Protein AF-A0A849EEA0-F1 (afdb_monomer_lite)

Secondary structure (DSSP, 8-state):
---------------HHHHHHTSHHHHHHHHHHHHHHHHHHHHHHHHGGGT-HHHHHHHHHHHHHHHTSHHHHHHHHHHHHHHHHHHHHHHHHS-GGG--HHHHHHHHHHHHHHHHHHHHHIIIIIHHHHH----SHHHHHHHHTTTTHHHHHHHHHHHHHHHHHHHHHHHTTSTTHHHHHHHHHHHHHHHHHHHHHHHHHHHHHHHHH-----SS-HHHHHHHHHHHHHHHHHHHHHHHHHHHHHHHHHHHHHTS------------

Structure (mmCIF, N/CA/C/O backbone):
data_AF-A0A849EEA0-F1
#
_entry.id   AF-A0A849EEA0-F1
#
loop_
_atom_site.group_PDB
_atom_site.id
_atom_site.type_symbol
_atom_site.label_atom_id
_atom_site.label_alt_id
_atom_site.label_comp_id
_atom_site.label_asym_id
_atom_site.label_entity_id
_atom_site.label_seq_id
_atom_site.pdbx_PDB_ins_code
_atom_site.Cartn_x
_atom_site.Cartn_y
_atom_site.Cartn_z
_atom_site.occupancy
_atom_site.B_iso_or_equiv
_atom_site.auth_seq_id
_atom_site.auth_comp_id
_atom_site.auth_asym_id
_atom_site.auth_atom_id
_atom_site.pdbx_PDB_model_num
ATOM 1 N N . MET A 1 1 ? -62.195 38.815 4.388 1.00 42.78 1 MET A N 1
ATOM 2 C CA . MET A 1 1 ? -61.823 37.402 4.610 1.00 42.78 1 MET A CA 1
ATOM 3 C C . MET A 1 1 ? -60.632 37.126 3.712 1.00 42.78 1 MET A C 1
ATOM 5 O O . MET A 1 1 ? -60.742 37.358 2.520 1.00 42.78 1 MET A O 1
ATOM 9 N N . SER A 1 2 ? -59.476 36.845 4.310 1.00 44.16 2 SER A N 1
ATOM 10 C CA . SER A 1 2 ? -58.181 36.694 3.636 1.00 44.16 2 SER A CA 1
ATOM 11 C C . SER A 1 2 ? -57.867 35.203 3.550 1.00 44.16 2 SER A C 1
ATOM 13 O O . SER A 1 2 ? -57.750 34.562 4.593 1.00 44.16 2 SER A O 1
ATOM 15 N N . ASP A 1 3 ? -57.774 34.669 2.333 1.00 46.78 3 ASP A N 1
ATOM 16 C CA . ASP A 1 3 ? -57.400 33.280 2.070 1.00 46.78 3 ASP A CA 1
ATOM 17 C C . ASP A 1 3 ? -55.874 33.135 2.092 1.00 46.78 3 ASP A C 1
ATOM 19 O O . ASP A 1 3 ? -55.175 33.460 1.132 1.00 46.78 3 ASP A O 1
ATOM 23 N N . THR A 1 4 ? -55.337 32.619 3.196 1.00 48.47 4 THR A N 1
ATOM 24 C CA . THR A 1 4 ? -53.956 32.137 3.265 1.00 48.47 4 THR A CA 1
ATOM 25 C C . THR A 1 4 ? -53.914 30.657 2.896 1.00 48.47 4 THR A C 1
ATOM 27 O O . THR A 1 4 ? -54.131 29.769 3.719 1.00 48.47 4 THR A O 1
ATOM 30 N N . VAL A 1 5 ? -53.602 30.382 1.628 1.00 53.38 5 VAL A N 1
ATOM 31 C CA . VAL A 1 5 ? -53.255 29.039 1.147 1.00 53.38 5 VAL A CA 1
ATOM 32 C C . VAL A 1 5 ? -51.956 28.601 1.829 1.00 53.38 5 VAL A C 1
ATOM 34 O O . VAL A 1 5 ? -50.871 29.100 1.530 1.00 53.38 5 VAL A O 1
ATOM 37 N N . GLY A 1 6 ? -52.072 27.677 2.782 1.00 43.47 6 GLY A N 1
ATOM 38 C CA . GLY A 1 6 ? -50.935 27.058 3.452 1.00 43.47 6 GLY A CA 1
ATOM 39 C C . GLY A 1 6 ? -50.128 26.199 2.480 1.00 43.47 6 GLY A C 1
ATOM 40 O O . GLY A 1 6 ? -50.587 25.151 2.029 1.00 43.47 6 GLY A O 1
ATOM 41 N N . VAL A 1 7 ? -48.905 26.628 2.176 1.00 52.72 7 VAL A N 1
ATOM 42 C CA . VAL A 1 7 ? -47.920 25.823 1.447 1.00 52.72 7 VAL A CA 1
ATOM 43 C C . VAL A 1 7 ? -47.450 24.692 2.365 1.00 52.72 7 VAL A C 1
ATOM 45 O O . VAL A 1 7 ? -46.781 24.931 3.369 1.00 52.72 7 VAL A O 1
ATOM 48 N N . ILE A 1 8 ? -47.796 23.448 2.028 1.00 54.09 8 ILE A N 1
ATOM 49 C CA . ILE A 1 8 ? -47.281 22.258 2.714 1.00 54.09 8 ILE A CA 1
ATOM 50 C C . ILE A 1 8 ? -45.824 22.050 2.268 1.00 54.09 8 ILE A C 1
ATOM 52 O O . ILE A 1 8 ? -45.579 21.870 1.073 1.00 54.09 8 ILE A O 1
ATOM 56 N N . PRO A 1 9 ? -44.832 22.032 3.176 1.00 51.06 9 PRO A N 1
ATOM 57 C CA . PRO A 1 9 ? -43.459 21.750 2.788 1.00 51.06 9 PRO A CA 1
ATOM 58 C C . PRO A 1 9 ? -43.324 20.270 2.407 1.00 51.06 9 PRO A C 1
ATOM 60 O O . PRO A 1 9 ? -43.492 19.372 3.236 1.00 51.06 9 PRO A O 1
ATOM 63 N N . HIS A 1 10 ? -42.979 19.999 1.147 1.00 48.31 10 HIS A N 1
ATOM 64 C CA . HIS A 1 10 ? -42.565 18.668 0.714 1.00 48.31 10 HIS A CA 1
ATOM 65 C C . HIS A 1 10 ? -41.242 18.289 1.395 1.00 48.31 10 HIS A C 1
ATOM 67 O O . HIS A 1 10 ? -40.153 18.669 0.972 1.00 48.31 10 HIS A O 1
ATOM 73 N N . SER A 1 11 ? -41.337 17.504 2.469 1.00 53.81 11 SER A N 1
ATOM 74 C CA . SER A 1 11 ? -40.203 16.802 3.067 1.00 53.81 11 SER A CA 1
ATOM 75 C C . SER A 1 11 ? -39.641 15.804 2.049 1.00 53.81 11 SER A C 1
ATOM 77 O O . SER A 1 11 ? -40.198 14.721 1.854 1.00 53.81 11 SER A O 1
ATOM 79 N N . SER A 1 12 ? -38.527 16.148 1.399 1.00 52.66 12 SER A N 1
ATOM 80 C CA . SER A 1 12 ? -37.755 15.210 0.582 1.00 52.66 12 SER A CA 1
ATOM 81 C C . SER A 1 12 ? -37.133 14.147 1.496 1.00 52.66 12 SER A C 1
ATOM 83 O O . SER A 1 12 ? -36.002 14.276 1.979 1.00 52.66 12 SER A O 1
ATOM 85 N N . LYS A 1 13 ? -37.892 13.090 1.797 1.00 54.88 13 LYS A N 1
ATOM 86 C CA . LYS A 1 13 ? -37.405 11.939 2.559 1.00 54.88 13 LYS A CA 1
ATOM 87 C C . LYS A 1 13 ? -36.412 11.173 1.690 1.00 54.88 13 LYS A C 1
ATOM 89 O O . LYS A 1 13 ? -36.794 10.294 0.926 1.00 54.88 13 LYS A O 1
ATOM 94 N N . THR A 1 14 ? -35.124 11.485 1.815 1.00 58.19 14 THR A N 1
ATOM 95 C CA . THR A 1 14 ? -34.072 10.613 1.279 1.00 58.19 14 THR A CA 1
ATOM 96 C C . THR A 1 14 ? -34.297 9.207 1.855 1.00 58.19 14 THR A C 1
ATOM 98 O O . THR A 1 14 ? -34.379 9.094 3.086 1.00 58.19 14 THR A O 1
ATOM 101 N N . PRO A 1 15 ? -34.415 8.147 1.032 1.00 60.28 15 PRO A N 1
ATOM 102 C CA . PRO A 1 15 ? -34.756 6.814 1.518 1.00 60.28 15 PRO A CA 1
ATOM 103 C C . PRO A 1 15 ? -33.783 6.372 2.614 1.00 60.28 15 PRO A C 1
ATOM 105 O O . PRO A 1 15 ? -32.568 6.524 2.470 1.00 60.28 15 PRO A O 1
ATOM 108 N N . ALA A 1 16 ? -34.292 5.813 3.715 1.00 63.50 16 ALA A N 1
ATOM 109 C CA . ALA A 1 16 ? -33.481 5.418 4.874 1.00 63.50 16 ALA A CA 1
ATOM 110 C C . ALA A 1 16 ? -32.309 4.478 4.506 1.00 63.50 16 ALA A C 1
ATOM 112 O O . ALA A 1 16 ? -31.252 4.515 5.140 1.00 63.50 16 ALA A O 1
ATOM 113 N N . GLY A 1 17 ? -32.465 3.686 3.436 1.00 61.16 17 GLY A N 1
ATOM 114 C CA . GLY A 1 17 ? -31.407 2.848 2.865 1.00 61.16 17 GLY A CA 1
ATOM 115 C C . GLY A 1 17 ? -30.225 3.643 2.301 1.00 61.16 17 GLY A C 1
ATOM 116 O O . GLY A 1 17 ? -29.076 3.270 2.540 1.00 61.16 17 GLY A O 1
ATOM 117 N N . LEU A 1 18 ? -30.485 4.781 1.649 1.00 62.97 18 LEU A N 1
ATOM 118 C CA . LEU A 1 18 ? -29.449 5.644 1.078 1.00 62.97 18 LEU A CA 1
ATOM 119 C C . LEU A 1 18 ? -28.634 6.318 2.191 1.00 62.97 18 LEU A C 1
ATOM 121 O O . LEU A 1 18 ? -27.408 6.243 2.198 1.00 62.97 18 LEU A O 1
ATOM 125 N N . LYS A 1 19 ? -29.301 6.861 3.219 1.00 67.00 19 LYS A N 1
ATOM 126 C CA . LYS A 1 19 ? -28.622 7.452 4.392 1.00 67.00 19 LYS A CA 1
ATOM 127 C C . LYS A 1 19 ? -27.725 6.446 5.120 1.00 67.00 19 LYS A C 1
ATOM 129 O O . LYS A 1 19 ? -26.637 6.790 5.575 1.00 67.00 19 LYS A O 1
ATOM 134 N N . ARG A 1 20 ? -28.154 5.183 5.208 1.00 67.25 20 ARG A N 1
ATOM 135 C CA . ARG A 1 20 ? -27.354 4.109 5.807 1.00 67.25 20 ARG A CA 1
ATOM 136 C C . ARG A 1 20 ? -26.152 3.745 4.929 1.00 67.25 20 ARG A C 1
ATOM 138 O O . ARG A 1 20 ? -25.061 3.564 5.475 1.00 67.25 20 ARG A O 1
ATOM 145 N N . ALA A 1 21 ? -26.313 3.674 3.606 1.00 63.22 21 ALA A N 1
ATOM 146 C CA . ALA A 1 21 ? -25.220 3.423 2.659 1.00 63.22 21 ALA A CA 1
ATOM 147 C C . ALA A 1 21 ? -24.118 4.499 2.737 1.00 63.22 21 ALA A C 1
ATOM 149 O O . ALA A 1 21 ? -22.942 4.150 2.799 1.00 63.22 21 ALA A O 1
ATOM 150 N N . PHE A 1 22 ? -24.498 5.772 2.874 1.00 79.38 22 PHE A N 1
ATOM 151 C CA . PHE A 1 22 ? -23.575 6.911 2.995 1.00 79.38 22 PHE A CA 1
ATOM 152 C C . PHE A 1 22 ? -23.097 7.213 4.426 1.00 79.38 22 PHE A C 1
ATOM 154 O O . PHE A 1 22 ? -22.505 8.259 4.678 1.00 79.38 22 PHE A O 1
ATOM 161 N N . SER A 1 23 ? -23.301 6.308 5.388 1.00 90.06 23 SER A N 1
ATOM 162 C CA . SER A 1 23 ? -22.703 6.484 6.718 1.00 90.06 23 SER A CA 1
ATOM 163 C C . SER A 1 23 ? -21.173 6.384 6.650 1.00 90.06 23 SER A C 1
ATOM 165 O O . SER A 1 23 ? -20.635 5.517 5.958 1.00 90.06 23 SER A O 1
ATOM 167 N N . GLY A 1 24 ? -20.451 7.192 7.437 1.00 89.81 24 GLY A N 1
ATOM 168 C CA . GLY A 1 24 ? -18.978 7.169 7.462 1.00 89.81 24 GLY A CA 1
ATOM 169 C C . G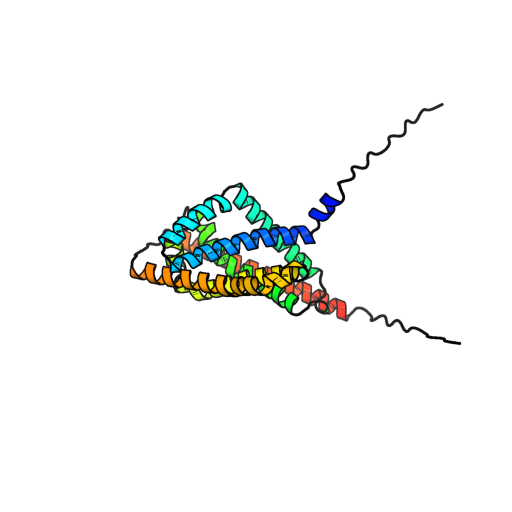LY A 1 24 ? -18.390 5.783 7.770 1.00 89.81 24 GLY A C 1
ATOM 170 O O . GLY A 1 24 ? -17.349 5.392 7.243 1.00 89.81 24 GLY A O 1
ATOM 171 N N . ARG A 1 25 ? -19.099 4.954 8.550 1.00 89.50 25 ARG A N 1
ATOM 172 C CA . ARG A 1 25 ? -18.707 3.553 8.768 1.00 89.50 25 ARG A CA 1
ATOM 173 C C . ARG A 1 25 ? -18.737 2.731 7.476 1.00 89.50 25 ARG A C 1
ATOM 175 O O . ARG A 1 25 ? -17.810 1.949 7.264 1.00 89.50 25 ARG A O 1
ATOM 182 N N . ASN A 1 26 ? -19.790 2.867 6.673 1.00 92.19 26 ASN A N 1
ATOM 183 C CA . ASN A 1 26 ? -19.959 2.109 5.436 1.00 92.19 26 ASN A CA 1
ATOM 184 C C . ASN A 1 26 ? -19.049 2.636 4.331 1.00 92.19 26 ASN A C 1
ATOM 186 O O . ASN A 1 26 ? -18.405 1.828 3.671 1.00 92.19 26 ASN A O 1
ATOM 190 N N . LEU A 1 27 ? -18.904 3.956 4.201 1.00 95.94 27 LEU A N 1
ATOM 191 C CA . LEU A 1 27 ? -17.967 4.559 3.252 1.00 95.94 27 LEU A CA 1
ATOM 192 C C . LEU A 1 27 ? -16.532 4.089 3.502 1.00 95.94 27 LEU A C 1
ATOM 194 O O . LEU A 1 27 ? -15.882 3.617 2.577 1.00 95.94 27 LEU A O 1
ATOM 198 N N . ARG A 1 28 ? -16.074 4.101 4.763 1.00 95.38 28 ARG A N 1
ATOM 199 C CA . ARG A 1 28 ? -14.737 3.603 5.132 1.00 95.38 28 ARG A CA 1
ATOM 200 C C . ARG A 1 28 ? -14.553 2.108 4.855 1.00 95.38 28 ARG A C 1
ATOM 202 O O . ARG A 1 28 ? -13.438 1.671 4.575 1.00 95.38 28 ARG A O 1
ATOM 209 N N . LEU A 1 29 ? -15.620 1.317 4.989 1.00 95.69 29 LEU A N 1
ATOM 210 C CA . LEU A 1 29 ? -15.595 -0.109 4.664 1.00 95.69 29 LEU A CA 1
ATOM 211 C C . LEU A 1 29 ? -15.497 -0.317 3.151 1.00 95.69 29 LEU A C 1
ATOM 213 O O . LEU A 1 29 ? -14.600 -1.023 2.712 1.00 95.69 29 LEU A O 1
ATOM 217 N N . LEU A 1 30 ? -16.386 0.301 2.371 1.00 97.19 30 LEU A N 1
ATOM 218 C CA . LEU A 1 30 ? -16.416 0.164 0.914 1.00 97.19 30 LEU A CA 1
ATOM 219 C C . LEU A 1 30 ? -15.110 0.645 0.284 1.00 97.19 30 LEU A C 1
ATOM 221 O O . LEU A 1 30 ? -14.526 -0.078 -0.518 1.00 97.19 30 LEU A O 1
ATOM 225 N N . SER A 1 31 ? -14.601 1.803 0.707 1.00 98.44 31 SER A N 1
ATOM 226 C CA . SER A 1 31 ? -13.307 2.294 0.238 1.00 98.44 31 SER A CA 1
ATOM 227 C C . SER A 1 31 ? -12.164 1.345 0.609 1.00 98.44 31 SER A C 1
ATOM 229 O O . SER A 1 31 ? -11.319 1.044 -0.226 1.00 98.44 31 SER A O 1
ATOM 231 N N . GLY A 1 32 ? -12.182 0.784 1.823 1.00 98.19 32 GLY A N 1
ATOM 232 C CA . GLY A 1 32 ? -11.215 -0.231 2.242 1.00 98.19 32 GLY A CA 1
ATOM 233 C C . GLY A 1 32 ? -11.283 -1.516 1.411 1.00 98.19 32 GLY A C 1
ATOM 234 O O . GLY A 1 32 ? -10.243 -2.092 1.115 1.00 98.19 32 GLY A O 1
ATOM 235 N N . LEU A 1 33 ? -12.477 -1.951 0.999 1.00 98.44 33 LEU A N 1
ATOM 236 C CA . LEU A 1 33 ? -12.655 -3.127 0.140 1.00 98.44 33 LEU A CA 1
ATOM 237 C C . LEU A 1 33 ? -12.139 -2.887 -1.281 1.00 98.44 33 LEU A C 1
ATOM 239 O O . LEU A 1 33 ? -11.484 -3.764 -1.836 1.00 98.44 33 LEU A O 1
ATOM 243 N N . VAL A 1 34 ? -12.379 -1.698 -1.840 1.00 98.62 34 VAL A N 1
ATOM 244 C CA . VAL A 1 34 ? -11.828 -1.293 -3.143 1.00 98.62 34 VAL A CA 1
ATOM 245 C C . VAL A 1 34 ? -10.298 -1.326 -3.109 1.00 98.62 34 VAL A C 1
ATOM 247 O O . VAL A 1 34 ? -9.672 -1.953 -3.963 1.00 98.62 34 VAL A O 1
ATOM 250 N N . LEU A 1 35 ? -9.690 -0.722 -2.084 1.00 98.69 35 LEU A N 1
ATOM 251 C CA . LEU A 1 35 ? -8.234 -0.732 -1.909 1.00 98.69 35 LEU A CA 1
ATOM 252 C C . LEU A 1 35 ? -7.696 -2.145 -1.658 1.00 98.69 35 LEU A C 1
ATOM 254 O O . LEU A 1 35 ? -6.654 -2.507 -2.197 1.00 98.69 35 LEU A O 1
ATOM 258 N N . PHE A 1 36 ? -8.407 -2.965 -0.882 1.00 98.69 36 PHE A N 1
ATOM 259 C CA . PHE A 1 36 ? -8.014 -4.351 -0.647 1.00 98.69 36 PHE A CA 1
ATOM 260 C C . PHE A 1 36 ? -8.017 -5.169 -1.943 1.00 98.69 36 PHE A C 1
ATOM 262 O O . PHE A 1 36 ? -7.072 -5.912 -2.185 1.00 98.69 36 PHE A O 1
ATOM 269 N N . ALA A 1 37 ? -9.032 -5.012 -2.797 1.00 98.56 37 ALA A N 1
ATOM 270 C CA . ALA A 1 37 ? -9.091 -5.683 -4.095 1.00 98.56 37 ALA A CA 1
ATOM 271 C C . ALA A 1 37 ? -7.940 -5.248 -5.019 1.00 98.56 37 ALA A C 1
ATOM 273 O O . ALA A 1 37 ? -7.313 -6.087 -5.672 1.00 98.56 37 ALA A O 1
ATOM 274 N N . PHE A 1 38 ? -7.610 -3.952 -5.022 1.00 98.56 38 PHE A N 1
ATOM 275 C CA . PHE A 1 38 ? -6.442 -3.431 -5.732 1.00 98.56 38 PHE A CA 1
ATOM 276 C C . PHE A 1 38 ? -5.142 -4.079 -5.237 1.00 98.56 38 PHE A C 1
ATOM 278 O O . PHE A 1 38 ? -4.384 -4.622 -6.035 1.00 98.56 38 PHE A O 1
ATOM 285 N N . VAL A 1 39 ? -4.908 -4.089 -3.922 1.00 98.56 39 VAL A N 1
ATOM 286 C CA . VAL A 1 39 ? -3.706 -4.696 -3.332 1.00 98.56 39 VAL A CA 1
ATOM 287 C C . VAL A 1 39 ? -3.652 -6.193 -3.619 1.00 98.56 39 VAL A C 1
ATOM 289 O O . VAL A 1 39 ? -2.613 -6.689 -4.035 1.00 98.56 39 VAL A O 1
ATOM 292 N N . PHE A 1 40 ? -4.757 -6.917 -3.434 1.00 98.69 40 PHE A N 1
ATOM 293 C CA . PHE A 1 40 ? -4.816 -8.357 -3.671 1.00 98.69 40 PHE A CA 1
ATOM 294 C C . PHE A 1 40 ? -4.423 -8.705 -5.108 1.00 98.69 40 PHE A C 1
ATOM 296 O O . PHE A 1 40 ? -3.517 -9.505 -5.319 1.00 98.69 40 PHE A O 1
ATOM 303 N N . THR A 1 41 ? -5.046 -8.057 -6.095 1.00 98.50 41 THR A N 1
ATOM 304 C CA . THR A 1 41 ? -4.719 -8.290 -7.511 1.00 98.50 41 THR A CA 1
ATOM 305 C C . THR A 1 41 ? -3.297 -7.847 -7.856 1.00 98.50 41 THR A C 1
ATOM 307 O O . THR A 1 41 ? -2.623 -8.508 -8.642 1.00 98.50 41 THR A O 1
ATOM 310 N N . HIS A 1 42 ? -2.788 -6.781 -7.234 1.00 98.44 42 HIS A N 1
ATOM 311 C CA . HIS A 1 42 ? -1.397 -6.361 -7.391 1.00 98.44 42 HIS A CA 1
ATOM 312 C C . HIS A 1 42 ? -0.400 -7.401 -6.849 1.00 98.44 42 HIS A C 1
ATOM 314 O O . HIS A 1 42 ? 0.569 -7.724 -7.532 1.00 98.44 42 HIS A O 1
ATOM 320 N N . LEU A 1 43 ? -0.655 -7.976 -5.670 1.00 98.75 43 LEU A N 1
ATOM 321 C CA . LEU A 1 43 ? 0.180 -9.034 -5.089 1.00 98.75 43 LEU A CA 1
ATOM 322 C C . LEU A 1 43 ? 0.098 -10.340 -5.887 1.00 98.75 43 LEU A C 1
ATOM 324 O O . LEU A 1 43 ? 1.124 -10.982 -6.105 1.00 98.75 43 LEU A O 1
ATOM 328 N N . VAL A 1 44 ? -1.089 -10.702 -6.386 1.00 98.56 44 VAL A N 1
ATOM 329 C CA . VAL A 1 44 ? -1.243 -11.829 -7.320 1.00 98.56 44 VAL A CA 1
ATOM 330 C C . VAL A 1 44 ? -0.374 -11.609 -8.557 1.00 98.56 44 VAL A C 1
ATOM 332 O O . VAL A 1 44 ? 0.357 -12.516 -8.938 1.00 98.56 44 VAL A O 1
ATOM 335 N N . ASN A 1 45 ? -0.353 -10.399 -9.124 1.00 98.69 45 ASN A N 1
ATOM 336 C CA . ASN A 1 45 ? 0.525 -10.091 -10.252 1.00 98.69 45 ASN A CA 1
ATOM 337 C C . ASN A 1 45 ? 2.006 -10.343 -9.935 1.00 98.69 45 ASN A C 1
ATOM 339 O O . ASN A 1 45 ? 2.720 -10.886 -10.771 1.00 98.69 45 ASN A O 1
ATOM 343 N N . HIS A 1 46 ? 2.471 -9.944 -8.749 1.00 98.44 46 HIS A N 1
ATOM 344 C CA . HIS A 1 46 ? 3.860 -10.172 -8.340 1.00 98.44 46 HIS A CA 1
ATOM 345 C C . HIS A 1 46 ? 4.172 -11.655 -8.154 1.00 98.44 46 HIS A C 1
ATOM 347 O O . HIS A 1 46 ? 5.255 -12.099 -8.518 1.00 98.44 46 HIS A O 1
ATOM 353 N N . SER A 1 47 ? 3.207 -12.445 -7.675 1.00 98.69 47 SER A N 1
ATOM 354 C CA . SER A 1 47 ? 3.387 -13.895 -7.535 1.00 98.69 47 SER A CA 1
ATOM 355 C C . SER A 1 47 ? 3.599 -14.612 -8.870 1.00 98.69 47 SER A C 1
ATOM 357 O O . SER A 1 47 ? 4.268 -15.641 -8.905 1.00 98.69 47 SER A O 1
ATOM 359 N N . LEU A 1 48 ? 3.116 -14.039 -9.980 1.00 98.69 48 LEU A N 1
ATOM 360 C CA . LEU A 1 48 ? 3.350 -14.579 -11.323 1.00 98.69 48 LEU A CA 1
ATOM 361 C C . LEU A 1 48 ? 4.822 -14.512 -11.746 1.00 98.69 48 LEU A C 1
ATOM 363 O O . LEU A 1 48 ? 5.200 -15.198 -12.691 1.00 98.69 48 LEU A O 1
ATOM 367 N N . GLY A 1 49 ? 5.670 -13.778 -11.017 1.00 98.44 49 GLY A N 1
ATOM 368 C CA . GLY A 1 49 ? 7.121 -13.825 -11.201 1.00 98.44 49 GLY A CA 1
ATOM 369 C C . GLY A 1 49 ? 7.733 -15.194 -10.894 1.00 98.44 49 GLY A C 1
ATOM 370 O O . GLY A 1 49 ? 8.811 -15.497 -11.390 1.00 98.44 49 GLY A O 1
ATOM 371 N N . LEU A 1 50 ? 7.022 -16.057 -10.154 1.00 98.50 50 LEU A N 1
ATOM 372 C CA . LEU A 1 50 ? 7.381 -17.472 -9.993 1.00 98.50 50 LEU A CA 1
ATOM 373 C C . LEU A 1 50 ? 7.166 -18.293 -11.274 1.00 98.50 50 LEU A C 1
ATOM 375 O O . LEU A 1 50 ? 7.727 -19.377 -11.400 1.00 98.50 50 LEU A O 1
ATOM 379 N N . VAL A 1 51 ? 6.325 -17.807 -12.192 1.00 98.31 51 VAL A N 1
ATOM 380 C CA . VAL A 1 51 ? 6.023 -18.464 -13.469 1.00 98.31 51 VAL A CA 1
ATOM 381 C C . VAL A 1 51 ? 6.937 -17.913 -14.556 1.00 98.31 51 VAL A C 1
ATOM 383 O O . VAL A 1 51 ? 7.716 -18.658 -15.143 1.00 98.31 51 VAL A O 1
ATOM 386 N N . SER A 1 52 ? 6.835 -16.613 -14.842 1.00 97.69 52 SER A N 1
ATOM 387 C CA . SER A 1 52 ? 7.704 -15.916 -15.789 1.00 97.69 52 SER A CA 1
ATOM 388 C C . SER A 1 52 ? 7.491 -14.405 -15.731 1.00 97.69 52 SER A C 1
ATOM 390 O O . SER A 1 52 ? 6.420 -13.920 -15.361 1.00 97.69 52 SER A O 1
ATOM 392 N N . LEU A 1 53 ? 8.485 -13.649 -16.199 1.00 96.94 53 LEU A N 1
ATOM 393 C CA . LEU A 1 53 ? 8.356 -12.205 -16.399 1.00 96.94 53 LEU A CA 1
ATOM 394 C C . LEU A 1 53 ? 7.220 -11.849 -17.378 1.00 96.94 53 LEU A C 1
ATOM 396 O O . LEU A 1 53 ? 6.505 -10.874 -17.164 1.00 96.94 53 LEU A O 1
ATOM 400 N N . GLN A 1 54 ? 7.000 -12.673 -18.410 1.00 97.44 54 GLN A N 1
ATOM 401 C CA . GLN A 1 54 ? 5.906 -12.470 -19.364 1.00 97.44 54 GLN A CA 1
ATOM 402 C C . GLN A 1 54 ? 4.534 -12.603 -18.691 1.00 97.44 54 GLN A C 1
ATOM 404 O O . GLN A 1 54 ? 3.675 -11.751 -18.888 1.00 97.44 54 GLN A O 1
ATOM 409 N N . ALA A 1 55 ? 4.343 -13.608 -17.828 1.00 98.44 55 ALA A N 1
ATOM 410 C CA . ALA A 1 55 ? 3.092 -13.776 -17.091 1.00 98.44 55 ALA A CA 1
ATOM 411 C C . ALA A 1 55 ? 2.793 -12.566 -16.188 1.00 98.44 55 ALA A C 1
ATOM 413 O O . ALA A 1 55 ? 1.635 -12.161 -16.043 1.00 98.44 55 ALA A O 1
ATOM 414 N N . MET A 1 56 ? 3.833 -11.958 -15.605 1.00 98.56 56 MET A N 1
ATOM 415 C CA . MET A 1 56 ? 3.684 -10.714 -14.853 1.00 98.56 56 MET A CA 1
ATOM 416 C C . MET A 1 56 ? 3.210 -9.562 -15.751 1.00 98.56 56 MET A C 1
ATOM 418 O O . MET A 1 56 ? 2.303 -8.827 -15.356 1.00 98.56 56 MET A O 1
ATOM 422 N N . GLU A 1 57 ? 3.785 -9.398 -16.944 1.00 98.12 57 GLU A N 1
ATOM 423 C CA . GLU A 1 57 ? 3.381 -8.348 -17.889 1.00 98.12 57 GLU A CA 1
ATOM 424 C C . GLU A 1 57 ? 1.966 -8.542 -18.433 1.00 98.12 57 GLU A C 1
ATOM 426 O O . GLU A 1 57 ? 1.176 -7.597 -18.428 1.00 98.12 57 GLU A O 1
ATOM 431 N N . ASP A 1 58 ? 1.607 -9.763 -18.823 1.00 98.31 58 ASP A N 1
ATOM 432 C CA . ASP A 1 58 ? 0.284 -10.069 -19.372 1.00 98.31 58 ASP A CA 1
ATOM 433 C C . ASP A 1 58 ? -0.814 -9.752 -18.349 1.00 98.31 58 ASP A C 1
ATOM 435 O O . ASP A 1 58 ? -1.805 -9.074 -18.646 1.00 98.31 58 ASP A O 1
ATOM 439 N N . PHE A 1 59 ? -0.614 -10.165 -17.093 1.00 98.38 59 PHE A N 1
ATOM 440 C CA . PHE A 1 59 ? -1.557 -9.841 -16.027 1.00 98.38 59 PHE A CA 1
ATOM 441 C C . PHE A 1 59 ? -1.521 -8.350 -15.655 1.00 98.38 59 PHE A C 1
ATOM 443 O O . PHE A 1 59 ? -2.568 -7.767 -15.340 1.00 98.38 59 PHE A O 1
ATOM 450 N N . ARG A 1 60 ? -0.353 -7.693 -15.748 1.00 98.00 60 ARG A N 1
ATOM 451 C CA . ARG A 1 60 ? -0.236 -6.238 -15.556 1.00 98.00 60 ARG A CA 1
ATOM 452 C C . ARG A 1 60 ? -1.070 -5.502 -16.586 1.00 98.00 60 ARG A C 1
ATOM 454 O O . ARG A 1 60 ? -1.787 -4.595 -16.171 1.00 98.00 60 ARG A O 1
ATOM 461 N N . ALA A 1 61 ? -1.029 -5.891 -17.859 1.00 97.75 61 ALA A N 1
ATOM 462 C CA . ALA A 1 61 ? -1.799 -5.264 -18.932 1.00 97.75 61 ALA A CA 1
ATOM 463 C C . ALA A 1 61 ? -3.305 -5.255 -18.614 1.00 97.75 61 ALA A C 1
ATOM 465 O O . ALA A 1 61 ? -3.943 -4.200 -18.644 1.00 97.75 61 ALA A O 1
ATOM 466 N N . VAL A 1 62 ? -3.853 -6.398 -18.184 1.00 97.62 62 VAL A N 1
ATOM 467 C CA . VAL A 1 62 ? -5.259 -6.506 -17.755 1.00 97.62 62 VAL A CA 1
ATOM 468 C C . VAL A 1 62 ? -5.534 -5.626 -16.532 1.00 97.62 62 VAL A C 1
ATOM 470 O O . VAL A 1 62 ? -6.504 -4.863 -16.499 1.00 97.62 62 VAL A O 1
ATOM 473 N N . ARG A 1 63 ? -4.661 -5.679 -15.519 1.00 97.38 63 ARG A N 1
ATOM 474 C CA . ARG A 1 63 ? -4.818 -4.895 -14.287 1.00 97.38 63 ARG A CA 1
ATOM 475 C C . ARG A 1 63 ? -4.797 -3.394 -14.567 1.00 97.38 63 ARG A C 1
ATOM 477 O O . ARG A 1 63 ? -5.602 -2.667 -13.983 1.00 97.38 63 ARG A O 1
ATOM 484 N N . ILE A 1 64 ? -3.883 -2.905 -15.406 1.00 96.19 64 ILE A N 1
ATOM 485 C CA . ILE A 1 64 ? -3.780 -1.475 -15.725 1.00 96.19 64 ILE A CA 1
ATOM 486 C C . ILE A 1 64 ? -4.893 -1.010 -16.661 1.00 96.19 64 ILE A C 1
ATOM 488 O O . ILE A 1 64 ? -5.358 0.110 -16.475 1.00 96.19 64 ILE A O 1
ATOM 492 N N . ALA A 1 65 ? -5.406 -1.855 -17.561 1.00 96.88 65 ALA A N 1
ATOM 493 C CA . ALA A 1 65 ? -6.586 -1.520 -18.361 1.00 96.88 65 ALA A CA 1
ATOM 494 C C . ALA A 1 65 ? -7.783 -1.138 -17.471 1.00 96.88 65 ALA A C 1
ATOM 496 O O . ALA A 1 65 ? -8.508 -0.190 -17.764 1.00 96.88 65 ALA A O 1
ATOM 497 N N . VAL A 1 66 ? -7.937 -1.810 -16.325 1.00 96.94 66 VAL A N 1
ATOM 498 C CA . VAL A 1 66 ? -8.951 -1.460 -15.320 1.00 96.94 66 VAL A CA 1
ATOM 499 C C . VAL A 1 66 ? -8.481 -0.301 -14.439 1.00 96.94 66 VAL A C 1
ATOM 501 O O . VAL A 1 66 ? -9.120 0.749 -14.396 1.00 96.94 66 VAL A O 1
ATOM 504 N N . THR A 1 67 ? -7.361 -0.465 -13.734 1.00 96.62 67 THR A N 1
ATOM 505 C CA . THR A 1 67 ? -6.930 0.444 -12.651 1.00 96.62 67 THR A CA 1
ATOM 506 C C . THR A 1 67 ? -6.370 1.781 -13.132 1.00 96.62 67 THR A C 1
ATOM 508 O O . THR A 1 67 ? -6.365 2.737 -12.360 1.00 96.62 67 THR A O 1
ATOM 511 N N . ARG A 1 68 ? -5.917 1.869 -14.387 1.00 94.62 68 ARG A N 1
ATOM 512 C CA . ARG A 1 68 ? -5.421 3.105 -15.014 1.00 94.62 68 ARG A CA 1
ATOM 513 C C . ARG A 1 68 ? -6.370 3.694 -16.045 1.00 94.62 68 ARG A C 1
ATOM 515 O O . ARG A 1 68 ? -6.062 4.741 -16.600 1.00 94.62 68 ARG A O 1
ATOM 522 N N . SER A 1 69 ? -7.541 3.094 -16.255 1.00 96.38 69 SER A N 1
ATOM 523 C CA . SER A 1 69 ? -8.632 3.808 -16.916 1.00 96.38 69 SER A CA 1
ATOM 524 C C . SER A 1 69 ? -8.988 5.073 -16.128 1.00 96.38 69 SER A C 1
ATOM 526 O O . SER A 1 69 ? -8.701 5.182 -14.928 1.00 96.38 69 SER A O 1
ATOM 528 N N . TRP A 1 70 ? -9.651 6.028 -16.779 1.00 96.00 70 TRP A N 1
ATOM 529 C CA . TRP A 1 70 ? -10.079 7.259 -16.115 1.00 96.00 70 TRP A CA 1
ATOM 530 C C . TRP A 1 70 ? -11.017 6.968 -14.931 1.00 96.00 70 TRP A C 1
ATOM 532 O O . TRP A 1 70 ? -10.810 7.470 -13.825 1.00 96.00 70 TRP A O 1
ATOM 542 N N . ALA A 1 71 ? -11.971 6.050 -15.128 1.00 97.38 71 ALA A N 1
ATOM 543 C CA . ALA A 1 71 ? -12.873 5.587 -14.078 1.00 97.38 71 ALA A CA 1
ATOM 544 C C . ALA A 1 71 ? -12.130 4.847 -12.954 1.00 97.38 71 ALA A C 1
ATOM 546 O O . ALA A 1 71 ? -12.337 5.147 -11.779 1.00 97.38 71 ALA A O 1
ATOM 547 N N . GLY A 1 72 ? -11.240 3.909 -13.293 1.00 97.62 72 GLY A N 1
ATOM 548 C CA . GLY A 1 72 ? -10.470 3.147 -12.308 1.00 97.62 72 GLY A CA 1
ATOM 549 C C . GLY A 1 72 ? -9.570 4.033 -11.451 1.00 97.62 72 GLY A C 1
ATOM 550 O O . GLY A 1 72 ? -9.581 3.912 -10.226 1.00 97.62 72 GLY A O 1
ATOM 551 N N . THR A 1 73 ? -8.866 4.979 -12.076 1.00 95.81 73 THR A N 1
ATOM 552 C CA . THR A 1 73 ? -8.024 5.959 -11.375 1.00 95.81 73 THR A CA 1
ATOM 553 C C . THR A 1 73 ? -8.866 6.816 -10.431 1.00 95.81 73 THR A C 1
ATOM 555 O O . THR A 1 73 ? -8.520 6.948 -9.256 1.00 95.81 73 THR A O 1
ATOM 558 N N . GLY A 1 74 ? -10.005 7.338 -10.903 1.00 98.00 74 GLY A N 1
ATOM 559 C CA . GLY A 1 74 ? -10.919 8.132 -10.079 1.00 98.00 74 GLY A CA 1
ATOM 560 C C . GLY A 1 74 ? -11.467 7.356 -8.877 1.00 98.00 74 GLY A C 1
ATOM 561 O O . GLY A 1 74 ? -11.442 7.859 -7.753 1.00 98.00 74 GLY A O 1
ATOM 562 N N . ILE A 1 75 ? -11.896 6.107 -9.086 1.00 98.38 75 ILE A N 1
ATOM 563 C CA . ILE A 1 75 ? -12.408 5.230 -8.021 1.00 98.38 75 ILE A CA 1
ATOM 564 C C . ILE A 1 75 ? -11.322 4.932 -6.984 1.00 98.38 75 ILE A C 1
ATOM 566 O O . ILE A 1 75 ? -11.586 5.030 -5.785 1.00 98.38 75 ILE A O 1
ATOM 570 N N . LEU A 1 76 ? -10.109 4.582 -7.418 1.00 98.12 76 LEU A N 1
ATOM 571 C CA . LEU A 1 76 ? -9.006 4.256 -6.513 1.00 98.12 76 LEU A CA 1
ATOM 572 C C . LEU A 1 76 ? -8.547 5.474 -5.712 1.00 98.12 76 LEU A C 1
ATOM 574 O O . LEU A 1 76 ? -8.347 5.358 -4.503 1.00 98.12 76 LEU A O 1
ATOM 578 N N . LEU A 1 77 ? -8.431 6.638 -6.355 1.00 97.38 77 LEU A N 1
ATOM 579 C CA . LEU A 1 77 ? -8.060 7.882 -5.684 1.00 97.38 77 LEU A CA 1
ATOM 580 C C . LEU A 1 77 ? -9.109 8.275 -4.639 1.00 97.38 77 LEU A C 1
ATOM 582 O O . LEU A 1 77 ? -8.768 8.540 -3.485 1.00 97.38 77 LEU A O 1
ATOM 586 N N . LEU A 1 78 ? -10.390 8.249 -5.014 1.00 98.12 78 LEU A N 1
ATOM 587 C CA . LEU A 1 78 ? -11.479 8.550 -4.090 1.00 98.12 78 LEU A CA 1
ATOM 588 C C . LEU A 1 78 ? -11.508 7.552 -2.927 1.00 98.12 78 LEU A C 1
ATOM 590 O O . LEU A 1 78 ? -11.639 7.958 -1.772 1.00 98.12 78 LEU A O 1
ATOM 594 N N . ALA A 1 79 ? -11.340 6.257 -3.207 1.00 98.44 79 ALA A N 1
ATOM 595 C CA . ALA A 1 79 ? -11.269 5.235 -2.173 1.00 98.44 79 ALA A CA 1
ATOM 596 C C . ALA A 1 79 ? -10.092 5.486 -1.217 1.00 98.44 79 ALA A C 1
ATOM 598 O O . ALA A 1 79 ? -10.291 5.451 -0.003 1.00 98.44 79 ALA A O 1
ATOM 599 N N . ALA A 1 80 ? -8.901 5.802 -1.731 1.00 97.81 80 ALA A N 1
ATOM 600 C CA . ALA A 1 80 ? -7.726 6.118 -0.921 1.00 97.81 80 ALA A CA 1
ATOM 601 C C . ALA A 1 80 ? -7.977 7.316 0.007 1.00 97.81 80 ALA A C 1
ATOM 603 O O . ALA A 1 80 ? -7.790 7.200 1.221 1.00 97.81 80 ALA A O 1
ATOM 604 N N . ILE A 1 81 ? -8.480 8.427 -0.539 1.00 97.62 81 ILE A N 1
ATOM 605 C CA . ILE A 1 81 ? -8.765 9.656 0.215 1.00 97.62 81 ILE A CA 1
ATOM 606 C C . ILE A 1 81 ? -9.830 9.401 1.287 1.00 97.62 81 ILE A C 1
ATOM 608 O O . ILE A 1 81 ? -9.605 9.672 2.468 1.00 97.62 81 ILE A O 1
ATOM 612 N N . VAL A 1 82 ? -10.972 8.826 0.904 1.00 98.00 82 VAL A N 1
ATOM 613 C CA . VAL A 1 82 ? -12.082 8.547 1.829 1.00 98.00 82 VAL A CA 1
ATOM 614 C C . VAL A 1 82 ? -11.648 7.570 2.920 1.00 98.00 82 VAL A C 1
ATOM 616 O O . VAL A 1 82 ? -11.989 7.754 4.089 1.00 98.00 82 VAL A O 1
ATOM 619 N N . HIS A 1 83 ? -10.885 6.531 2.573 1.00 97.88 83 HIS A N 1
ATOM 620 C CA . HIS A 1 83 ? -10.379 5.574 3.552 1.00 97.88 83 HIS A CA 1
ATOM 621 C C . HIS A 1 83 ? -9.428 6.231 4.558 1.00 97.88 83 HIS A C 1
ATOM 623 O O . HIS A 1 83 ? -9.586 6.018 5.763 1.00 97.88 83 HIS A O 1
ATOM 629 N N . ALA A 1 84 ? -8.484 7.043 4.076 1.00 95.75 84 ALA A N 1
ATOM 630 C CA . ALA A 1 84 ? -7.499 7.722 4.908 1.00 95.75 84 ALA A CA 1
ATOM 631 C C . ALA A 1 84 ? -8.157 8.738 5.851 1.00 95.75 84 ALA A C 1
ATOM 633 O O . ALA A 1 84 ? -7.960 8.652 7.063 1.00 95.75 84 ALA A O 1
ATOM 634 N N . ILE A 1 85 ? -9.004 9.632 5.327 1.00 96.25 85 ILE A N 1
ATOM 635 C CA . ILE A 1 85 ? -9.679 10.673 6.120 1.00 96.25 85 ILE A CA 1
ATOM 636 C C . ILE A 1 85 ? -10.541 10.040 7.217 1.00 96.25 85 ILE A C 1
ATOM 638 O O . ILE A 1 85 ? -10.357 10.335 8.398 1.00 96.25 85 ILE A O 1
ATOM 642 N N . LEU A 1 86 ? -11.428 9.107 6.856 1.00 96.19 86 LEU A N 1
ATOM 643 C CA . LEU A 1 86 ? -12.305 8.450 7.833 1.00 96.19 86 LEU A CA 1
ATOM 644 C C . LEU A 1 86 ? -11.520 7.528 8.787 1.00 96.19 86 LEU A C 1
ATOM 646 O O . LEU A 1 86 ? -11.976 7.214 9.891 1.00 96.19 86 LEU A O 1
ATOM 650 N N . GLY A 1 87 ? -10.350 7.042 8.365 1.00 94.62 87 GLY A N 1
ATOM 651 C CA . GLY A 1 87 ? -9.410 6.301 9.201 1.00 94.62 87 GLY A CA 1
ATOM 652 C C . GLY A 1 87 ? -8.810 7.181 10.296 1.00 94.62 87 GLY A C 1
ATOM 653 O O . GLY A 1 87 ? -8.889 6.819 11.473 1.00 94.62 87 GLY A O 1
ATOM 654 N N . VAL A 1 88 ? -8.284 8.348 9.919 1.00 93.75 88 VAL A N 1
ATOM 655 C CA . VAL A 1 88 ? -7.729 9.354 10.836 1.00 93.75 88 VAL A CA 1
ATOM 656 C C . VAL A 1 88 ? -8.807 9.891 11.775 1.00 93.75 88 VAL A C 1
ATOM 658 O O . VAL A 1 88 ? -8.592 9.908 12.987 1.00 93.75 88 VAL A O 1
ATOM 661 N N . GLU A 1 89 ? -9.996 10.217 11.265 1.00 93.69 89 GLU A N 1
ATOM 662 C CA . GLU A 1 89 ? -11.142 10.626 12.086 1.00 93.69 89 GLU A CA 1
ATOM 663 C C . GLU A 1 89 ? -11.459 9.564 13.150 1.00 93.69 89 GLU A C 1
ATOM 665 O O . GLU A 1 89 ? -11.539 9.860 14.343 1.00 93.69 89 GLU A O 1
ATOM 670 N N . LYS A 1 90 ? -11.553 8.286 12.754 1.00 91.94 90 LYS A N 1
ATOM 671 C CA . LYS A 1 90 ? -11.800 7.188 13.698 1.00 91.94 90 LYS A CA 1
ATOM 672 C C . LYS A 1 90 ? -10.698 7.063 14.749 1.00 91.94 90 LYS A C 1
ATOM 674 O O . LYS A 1 90 ? -11.009 6.701 15.888 1.00 91.94 90 LYS A O 1
ATOM 679 N N . ILE A 1 91 ? -9.438 7.292 14.373 1.00 92.06 91 ILE A N 1
ATOM 680 C CA . ILE A 1 91 ? -8.324 7.322 15.321 1.00 92.06 91 ILE A CA 1
ATOM 681 C C . ILE A 1 91 ? -8.584 8.447 16.311 1.00 92.06 91 ILE A C 1
ATOM 683 O O . ILE A 1 91 ? -8.765 8.152 17.489 1.00 92.06 91 ILE A O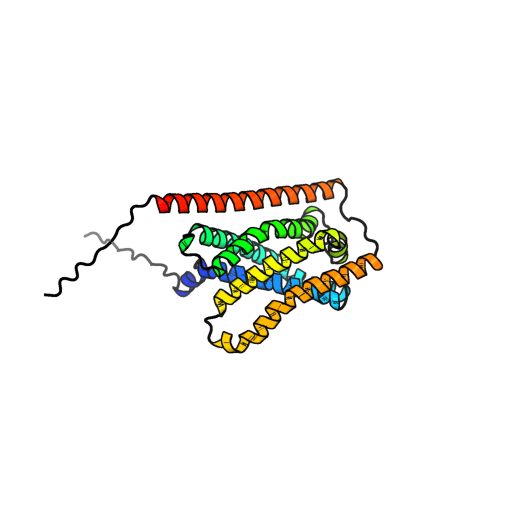 1
ATOM 687 N N . ILE A 1 92 ? -8.688 9.694 15.849 1.00 92.25 92 ILE A N 1
ATOM 688 C CA . ILE A 1 92 ? -8.832 10.903 16.673 1.00 92.25 92 ILE A CA 1
ATOM 689 C C . ILE A 1 92 ? -10.043 10.817 17.611 1.00 92.25 92 ILE A C 1
ATOM 691 O O . ILE A 1 92 ? -9.901 11.113 18.796 1.00 92.25 92 ILE A O 1
ATOM 695 N N . SER A 1 93 ? -11.183 10.307 17.149 1.00 90.38 93 SER A N 1
ATOM 696 C CA . SER A 1 93 ? -12.423 10.252 17.936 1.00 90.38 93 SER A CA 1
ATOM 697 C C . SER A 1 93 ? -12.446 9.165 19.023 1.00 90.38 93 SER A C 1
ATOM 699 O O . SER A 1 93 ? -13.313 9.184 19.898 1.00 90.38 93 SER A O 1
ATOM 701 N N . ARG A 1 94 ? -11.519 8.195 19.012 1.00 88.38 94 ARG A N 1
ATOM 702 C CA . ARG A 1 94 ? -11.475 7.111 20.014 1.00 88.38 94 ARG A CA 1
ATOM 703 C C . ARG A 1 94 ? -10.545 7.422 21.185 1.00 88.38 94 ARG A C 1
ATOM 705 O O . ARG A 1 94 ? -9.380 7.752 20.989 1.00 88.38 94 ARG A O 1
ATOM 712 N N . ARG A 1 95 ? -11.018 7.213 22.417 1.00 86.56 95 ARG A N 1
ATOM 713 C CA . ARG A 1 95 ? -10.165 7.265 23.621 1.00 86.56 95 ARG A CA 1
ATOM 714 C C . ARG A 1 95 ? -9.150 6.121 23.607 1.00 86.56 95 ARG A C 1
ATOM 716 O O . ARG A 1 95 ? -9.535 4.993 23.308 1.00 86.56 95 ARG A O 1
ATOM 723 N N . LEU A 1 96 ? -7.895 6.398 23.980 1.00 83.69 96 LEU A N 1
ATOM 724 C CA . LEU A 1 96 ? -6.811 5.402 23.980 1.00 83.69 96 LEU A CA 1
ATOM 725 C C . LEU A 1 96 ? -7.137 4.175 24.844 1.00 83.69 96 LEU A C 1
ATOM 727 O O . LEU A 1 96 ? -6.944 3.049 24.400 1.00 83.69 96 LEU A O 1
ATOM 731 N N . SER A 1 97 ? -7.733 4.381 26.022 1.00 84.38 97 SER A N 1
ATOM 732 C CA . SER A 1 97 ? -8.138 3.301 26.935 1.00 84.38 97 SER A CA 1
ATOM 733 C C . SER A 1 97 ? -9.213 2.362 26.373 1.00 84.38 97 SER A C 1
ATOM 735 O O . SER A 1 97 ? -9.380 1.255 26.871 1.00 84.38 97 SER A O 1
ATOM 737 N N . ALA A 1 98 ? -9.938 2.775 25.330 1.00 87.94 98 ALA A N 1
ATOM 738 C CA . ALA A 1 98 ? -10.983 1.975 24.690 1.00 87.94 98 ALA A CA 1
ATOM 739 C C . ALA A 1 98 ? -10.481 1.212 23.446 1.00 87.94 98 ALA A C 1
ATOM 741 O O . ALA A 1 98 ? -11.275 0.612 22.711 1.00 87.94 98 ALA A O 1
ATOM 742 N N . ILE A 1 99 ? -9.178 1.265 23.147 1.00 88.88 99 ILE A N 1
ATOM 743 C CA . ILE A 1 99 ? -8.591 0.616 21.974 1.00 88.88 99 ILE A CA 1
ATOM 744 C C . ILE A 1 99 ? -8.139 -0.796 22.352 1.00 88.88 99 ILE A C 1
ATOM 746 O O . ILE A 1 99 ? -7.200 -0.991 23.111 1.00 88.88 99 ILE A O 1
ATOM 750 N N . SER A 1 100 ? -8.787 -1.806 21.770 1.00 92.19 100 SER A N 1
ATOM 751 C CA . SER A 1 100 ? -8.330 -3.200 21.874 1.00 92.19 100 SER A CA 1
ATOM 752 C C . SER A 1 100 ? -6.948 -3.400 21.222 1.00 92.19 100 SER A C 1
ATOM 754 O O . SER A 1 100 ? -6.675 -2.708 20.237 1.00 92.19 100 SER A O 1
ATOM 756 N N . PRO A 1 101 ? -6.161 -4.427 21.599 1.00 92.81 101 PRO A N 1
ATOM 757 C CA . PRO A 1 101 ? -4.860 -4.716 20.977 1.00 92.81 101 PRO A CA 1
ATOM 758 C C . PRO A 1 101 ? -4.896 -4.837 19.443 1.00 92.81 101 PRO A C 1
ATOM 760 O O . PRO A 1 101 ? -4.074 -4.253 18.745 1.00 92.81 101 PRO A O 1
ATOM 763 N N . ARG A 1 102 ? -5.916 -5.506 18.882 1.00 92.88 102 ARG A N 1
ATOM 764 C CA . ARG A 1 102 ? -6.106 -5.600 17.415 1.00 92.88 102 ARG A CA 1
ATOM 765 C C . ARG A 1 102 ? -6.379 -4.236 16.777 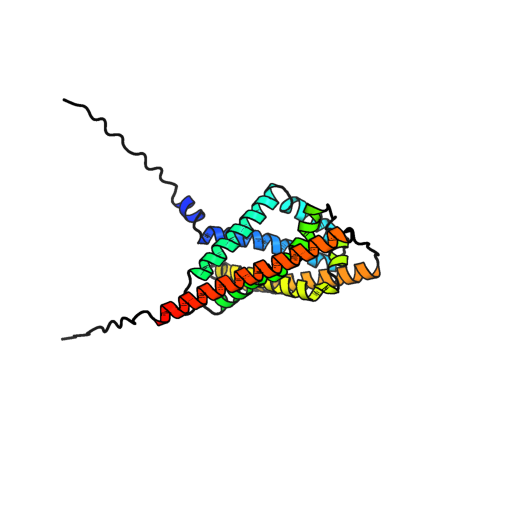1.00 92.88 102 ARG A C 1
ATOM 767 O O . ARG A 1 102 ? -5.951 -3.965 15.663 1.00 92.88 102 ARG A O 1
ATOM 774 N N . GLY A 1 103 ? -7.100 -3.380 17.499 1.00 93.19 103 GLY A N 1
ATOM 775 C CA . GLY A 1 103 ? -7.335 -1.998 17.102 1.00 93.19 103 GLY A CA 1
ATOM 776 C C . GLY A 1 103 ? -6.041 -1.191 17.079 1.00 93.19 103 GLY A C 1
ATOM 777 O O . GLY A 1 103 ? -5.837 -0.439 16.136 1.00 93.19 103 GLY A O 1
ATOM 778 N N . LEU A 1 104 ? -5.157 -1.392 18.059 1.00 92.62 104 LEU A N 1
ATOM 779 C CA . LEU A 1 104 ? -3.845 -0.750 18.088 1.00 92.62 104 LEU A CA 1
ATOM 780 C C . LEU A 1 104 ? -2.977 -1.202 16.908 1.00 92.62 104 LEU A C 1
ATOM 782 O O . LEU A 1 104 ? -2.410 -0.356 16.228 1.00 92.62 104 LEU A O 1
ATOM 786 N N . LEU A 1 105 ? -2.958 -2.502 16.595 1.00 94.69 105 LEU A N 1
ATOM 787 C CA . LEU A 1 105 ? -2.233 -3.025 15.432 1.00 94.69 105 LEU A CA 1
ATOM 788 C C . LEU A 1 105 ? -2.769 -2.457 14.105 1.00 94.69 105 LEU A C 1
ATOM 790 O O . LEU A 1 105 ? -1.986 -2.065 13.242 1.00 94.69 105 LEU A O 1
ATOM 794 N N . GLN A 1 106 ? -4.094 -2.340 13.948 1.00 95.00 106 GLN A N 1
ATOM 795 C CA . GLN A 1 106 ? -4.698 -1.697 12.771 1.00 95.00 106 GLN A CA 1
ATOM 796 C C . GLN A 1 106 ? -4.269 -0.227 12.636 1.00 95.00 106 GLN A C 1
ATOM 798 O O . GLN A 1 106 ? -4.049 0.253 11.526 1.00 95.00 106 GLN A O 1
ATOM 803 N N . ILE A 1 107 ? -4.180 0.492 13.760 1.00 93.94 107 ILE A N 1
ATOM 804 C CA . ILE A 1 107 ? -3.758 1.897 13.789 1.00 93.94 107 ILE A CA 1
ATOM 805 C C . ILE A 1 107 ? -2.277 2.006 13.440 1.00 93.94 107 ILE A C 1
ATOM 807 O O . ILE A 1 107 ? -1.937 2.766 12.541 1.00 93.94 107 ILE A O 1
ATOM 811 N N . ALA A 1 108 ? -1.419 1.221 14.095 1.00 93.81 108 ALA A N 1
ATOM 812 C CA . ALA A 1 108 ? 0.021 1.225 13.864 1.00 93.81 108 ALA A CA 1
ATOM 813 C C . ALA A 1 108 ? 0.352 0.918 12.398 1.00 93.81 108 ALA A C 1
ATOM 815 O O . ALA A 1 108 ? 1.051 1.687 11.747 1.00 93.81 108 ALA A O 1
ATOM 816 N N . THR A 1 109 ? -0.226 -0.152 11.844 1.00 96.38 109 THR A N 1
ATOM 817 C CA . THR A 1 109 ? -0.043 -0.491 10.425 1.00 96.38 109 THR A CA 1
ATOM 818 C C . THR A 1 109 ? -0.577 0.606 9.504 1.00 96.38 109 THR A C 1
ATOM 820 O O . THR A 1 109 ? 0.129 1.018 8.594 1.00 96.38 109 THR A O 1
ATOM 823 N N . GLY A 1 110 ? -1.773 1.147 9.766 1.00 95.19 110 GLY A N 1
ATOM 824 C CA . GLY A 1 110 ? -2.362 2.220 8.954 1.00 95.19 110 GLY A CA 1
ATOM 825 C C . GLY A 1 110 ? -1.527 3.502 8.928 1.00 95.19 110 GLY A C 1
ATOM 826 O O . GLY A 1 110 ? -1.441 4.158 7.897 1.00 95.19 110 GLY A O 1
ATOM 827 N N . ILE A 1 111 ? -0.888 3.828 10.050 1.00 92.75 111 ILE A N 1
ATOM 828 C CA . ILE A 1 111 ? 0.002 4.981 10.218 1.00 92.75 111 ILE A CA 1
ATOM 829 C C . ILE A 1 111 ? 1.344 4.778 9.502 1.00 92.75 111 ILE A C 1
ATOM 831 O O . ILE A 1 111 ? 1.881 5.725 8.936 1.00 92.75 111 ILE A O 1
ATOM 835 N N . LEU A 1 112 ? 1.879 3.555 9.499 1.00 94.75 112 LEU A N 1
ATOM 836 C CA . LEU A 1 112 ? 3.164 3.245 8.865 1.00 94.75 112 LEU A CA 1
ATOM 837 C C . LEU A 1 112 ? 3.063 3.044 7.345 1.00 94.75 112 LEU A C 1
ATOM 839 O O . LEU A 1 112 ? 4.058 3.232 6.648 1.00 94.75 112 LEU A O 1
ATOM 843 N N . ILE A 1 113 ? 1.887 2.692 6.814 1.00 96.38 113 ILE A N 1
ATOM 844 C CA . ILE A 1 113 ? 1.695 2.475 5.370 1.00 96.38 113 ILE A CA 1
ATOM 845 C C . ILE A 1 113 ? 2.134 3.686 4.531 1.00 96.38 113 ILE A C 1
ATOM 847 O O . ILE A 1 113 ? 2.947 3.473 3.636 1.00 96.38 113 ILE A O 1
ATOM 851 N N . PRO A 1 114 ? 1.686 4.935 4.788 1.00 94.00 114 PRO A N 1
ATOM 852 C CA . PRO A 1 114 ? 2.091 6.096 3.989 1.00 94.00 114 PRO A CA 1
ATOM 853 C C . PRO A 1 114 ? 3.609 6.287 3.879 1.00 94.00 114 PRO A C 1
ATOM 855 O O . PRO A 1 114 ? 4.098 6.638 2.809 1.00 94.00 114 PRO A O 1
ATOM 858 N N . VAL A 1 115 ? 4.357 5.977 4.945 1.00 94.00 115 VAL A N 1
ATOM 859 C CA . VAL A 1 115 ? 5.820 6.138 5.009 1.00 94.00 115 VAL A CA 1
ATOM 860 C C . VAL A 1 115 ? 6.533 5.278 3.963 1.00 94.00 115 VAL A C 1
ATOM 862 O O . VAL A 1 115 ? 7.467 5.744 3.312 1.00 94.00 115 VAL A O 1
ATOM 865 N N . LEU A 1 116 ? 6.097 4.028 3.781 1.00 95.25 116 LEU A N 1
ATOM 866 C CA . LEU A 1 116 ? 6.683 3.124 2.784 1.00 95.25 116 LEU A CA 1
ATOM 867 C C . LEU A 1 116 ? 5.986 3.230 1.422 1.00 95.25 116 LEU A C 1
ATOM 869 O O . LEU A 1 116 ? 6.642 3.172 0.382 1.00 95.25 116 LEU A O 1
ATOM 873 N N . LEU A 1 117 ? 4.665 3.414 1.421 1.00 96.38 117 LEU A N 1
ATOM 874 C CA . LEU A 1 117 ? 3.855 3.433 0.207 1.00 96.38 117 LEU A CA 1
ATOM 875 C C . LEU A 1 117 ? 4.167 4.647 -0.666 1.00 96.38 117 LEU A C 1
ATOM 877 O O . LEU A 1 117 ? 4.172 4.507 -1.885 1.00 96.38 117 LEU A O 1
ATOM 881 N N . ALA A 1 118 ? 4.447 5.813 -0.072 1.00 95.00 118 ALA A N 1
ATOM 882 C CA . ALA A 1 118 ? 4.742 7.024 -0.830 1.00 95.00 118 ALA A CA 1
ATOM 883 C C . ALA A 1 118 ? 5.936 6.820 -1.768 1.00 95.00 118 ALA A C 1
ATOM 885 O O . ALA A 1 118 ? 5.816 7.075 -2.961 1.00 95.00 118 ALA A O 1
ATOM 886 N N . ARG A 1 119 ? 7.052 6.274 -1.266 1.00 95.38 119 ARG A N 1
ATOM 887 C CA . ARG A 1 119 ? 8.236 5.974 -2.087 1.00 95.38 119 ARG A CA 1
ATOM 888 C C . ARG A 1 119 ? 7.910 5.004 -3.225 1.00 95.38 119 ARG A C 1
ATOM 890 O O . ARG A 1 119 ? 8.260 5.282 -4.366 1.00 95.38 119 ARG A O 1
ATOM 897 N N . HIS A 1 120 ? 7.198 3.915 -2.939 1.00 96.62 120 HIS A N 1
ATOM 898 C CA . HIS A 1 120 ? 6.781 2.955 -3.967 1.00 96.62 120 HIS A CA 1
ATOM 899 C C . HIS A 1 120 ? 5.902 3.614 -5.048 1.00 96.62 120 HIS A C 1
ATOM 901 O O . HIS A 1 120 ? 6.150 3.469 -6.243 1.00 96.62 120 HIS A O 1
ATOM 907 N N . LEU A 1 121 ? 4.889 4.378 -4.633 1.00 95.81 121 LEU A N 1
ATOM 908 C CA . LEU A 1 121 ? 3.952 5.039 -5.538 1.00 95.81 121 LEU A CA 1
ATOM 909 C C . LEU A 1 121 ? 4.629 6.142 -6.362 1.00 95.81 121 LEU A C 1
ATOM 911 O O . LEU A 1 121 ? 4.353 6.259 -7.554 1.00 95.81 121 LEU A O 1
ATOM 915 N N . ILE A 1 122 ? 5.521 6.922 -5.752 1.00 96.50 122 ILE A N 1
ATOM 916 C CA . ILE A 1 122 ? 6.247 8.000 -6.427 1.00 96.50 122 ILE A CA 1
ATOM 917 C C . ILE A 1 122 ? 7.215 7.422 -7.460 1.00 96.50 122 ILE A C 1
ATOM 919 O O . ILE A 1 122 ? 7.183 7.837 -8.614 1.00 96.50 122 ILE A O 1
ATOM 923 N N . GLY A 1 123 ? 8.011 6.423 -7.069 1.00 94.44 123 GLY A N 1
ATOM 924 C CA . GLY A 1 123 ? 9.012 5.814 -7.945 1.00 94.44 123 GLY A CA 1
ATOM 925 C C . GLY A 1 123 ? 8.413 5.168 -9.193 1.00 94.44 123 GLY A C 1
ATOM 926 O O . GLY A 1 123 ? 9.025 5.238 -10.254 1.00 94.44 123 GLY A O 1
ATOM 927 N N . MET A 1 124 ? 7.202 4.612 -9.085 1.00 94.81 124 MET A N 1
ATOM 928 C CA . MET A 1 124 ? 6.527 3.958 -10.207 1.00 94.81 124 MET A CA 1
ATOM 929 C C . MET A 1 124 ? 5.520 4.883 -10.891 1.00 94.81 124 MET A C 1
ATOM 931 O O . MET A 1 124 ? 5.722 5.319 -12.022 1.00 94.81 124 MET A O 1
ATOM 935 N N . ARG A 1 125 ? 4.419 5.204 -10.200 1.00 93.69 125 ARG A N 1
ATOM 936 C CA . ARG A 1 125 ? 3.281 5.891 -10.814 1.00 93.69 125 ARG A CA 1
ATOM 937 C C . ARG A 1 125 ? 3.582 7.358 -11.091 1.00 93.69 125 ARG A C 1
ATOM 939 O O . ARG A 1 125 ? 3.234 7.831 -12.160 1.00 93.69 125 ARG A O 1
ATOM 946 N N . ILE A 1 126 ? 4.206 8.079 -10.162 1.00 95.50 126 ILE A N 1
ATOM 947 C CA . ILE A 1 126 ? 4.468 9.513 -10.373 1.00 95.50 126 ILE A CA 1
ATOM 948 C C . ILE A 1 126 ? 5.567 9.721 -11.418 1.00 95.50 126 ILE A C 1
ATOM 950 O O . ILE A 1 126 ? 5.430 10.614 -12.246 1.00 95.50 126 ILE A O 1
ATOM 954 N N . SER A 1 127 ? 6.590 8.862 -11.461 1.00 95.38 127 SER A N 1
ATOM 955 C CA . SER A 1 127 ? 7.574 8.860 -12.555 1.00 95.38 127 SER A CA 1
ATOM 956 C C . SER A 1 127 ? 6.919 8.690 -13.931 1.00 95.38 127 SER A C 1
ATOM 958 O O . SER A 1 127 ? 7.274 9.399 -14.870 1.00 95.38 127 SER A O 1
ATOM 960 N N . HIS A 1 128 ? 5.936 7.791 -14.048 1.00 95.38 128 HIS A N 1
ATOM 961 C CA . HIS A 1 128 ? 5.161 7.619 -15.277 1.00 95.38 128 HIS A CA 1
ATOM 962 C C . HIS A 1 128 ? 4.372 8.883 -15.646 1.00 95.38 128 HIS A C 1
ATOM 964 O O . HIS A 1 128 ? 4.457 9.349 -16.777 1.00 95.38 128 HIS A O 1
ATOM 970 N N . GLU A 1 129 ? 3.642 9.462 -14.690 1.00 94.50 129 GLU A N 1
ATOM 971 C CA . GLU A 1 129 ? 2.788 10.634 -14.937 1.00 94.50 129 GLU A CA 1
ATOM 972 C C . GLU A 1 129 ? 3.589 11.911 -15.246 1.00 94.50 129 GLU A C 1
ATOM 974 O O . GLU A 1 129 ? 3.163 12.712 -16.072 1.00 94.50 129 GLU A O 1
ATOM 979 N N . LEU A 1 130 ? 4.742 12.121 -14.599 1.00 96.44 130 LEU A N 1
ATOM 980 C CA . LEU A 1 130 ? 5.546 13.336 -14.783 1.00 96.44 130 LEU A CA 1
ATOM 981 C C . LEU A 1 130 ? 6.497 13.257 -15.976 1.00 96.44 130 LEU A C 1
ATOM 983 O O . LEU A 1 130 ? 6.730 14.267 -16.637 1.00 96.44 130 LEU A O 1
ATOM 987 N N . PHE A 1 131 ? 7.082 12.084 -16.224 1.00 96.50 131 PHE A N 1
ATOM 988 C CA . PHE A 1 131 ? 8.200 11.936 -17.161 1.00 96.50 131 PHE A CA 1
ATOM 989 C C . PHE A 1 131 ? 7.947 10.899 -18.258 1.00 96.50 131 PHE A C 1
ATOM 991 O O . PHE A 1 131 ? 8.841 10.634 -19.055 1.00 96.50 131 PHE A O 1
ATOM 998 N N . GLY A 1 132 ? 6.754 10.299 -18.318 1.00 94.38 132 GLY A N 1
ATOM 999 C CA . GLY A 1 132 ? 6.413 9.308 -19.340 1.00 94.38 132 GLY A CA 1
ATOM 1000 C C . GLY A 1 132 ? 7.178 7.989 -19.204 1.00 94.38 132 GLY A C 1
ATOM 1001 O O . GLY A 1 132 ? 7.239 7.218 -20.159 1.00 94.38 132 GLY A O 1
ATOM 1002 N N . VAL A 1 133 ? 7.769 7.714 -18.034 1.00 94.00 133 VAL A N 1
ATOM 1003 C CA . VAL A 1 133 ? 8.515 6.472 -17.784 1.00 94.00 133 VAL A CA 1
ATOM 1004 C C . VAL A 1 133 ? 7.608 5.268 -18.012 1.00 94.00 133 VAL A C 1
ATOM 1006 O O . VAL A 1 133 ? 6.513 5.189 -17.452 1.00 94.00 133 VAL A O 1
ATOM 1009 N N . ASN A 1 134 ? 8.067 4.300 -18.807 1.00 93.12 134 ASN A N 1
ATOM 1010 C CA . ASN A 1 134 ? 7.375 3.025 -18.922 1.00 93.12 134 ASN A CA 1
ATOM 1011 C C . ASN A 1 134 ? 7.592 2.216 -17.640 1.00 93.12 134 ASN A C 1
ATOM 1013 O O . ASN A 1 134 ? 8.633 1.599 -17.442 1.00 93.12 134 ASN A O 1
ATOM 1017 N N . ASP A 1 135 ? 6.596 2.220 -16.765 1.00 90.81 135 ASP A N 1
ATOM 1018 C CA . ASP A 1 135 ? 6.645 1.565 -15.462 1.00 90.81 135 ASP A CA 1
ATOM 1019 C C . ASP A 1 135 ? 6.258 0.077 -15.526 1.00 90.81 135 ASP A C 1
ATOM 1021 O O . ASP A 1 135 ? 5.397 -0.423 -14.786 1.00 90.81 135 ASP A O 1
ATOM 1025 N N . ASN A 1 136 ? 6.876 -0.620 -16.478 1.00 95.62 136 ASN A N 1
ATOM 1026 C CA . ASN A 1 136 ? 6.798 -2.064 -16.650 1.00 95.62 136 ASN A CA 1
ATOM 1027 C C . ASN A 1 136 ? 7.650 -2.804 -15.608 1.00 95.62 136 ASN 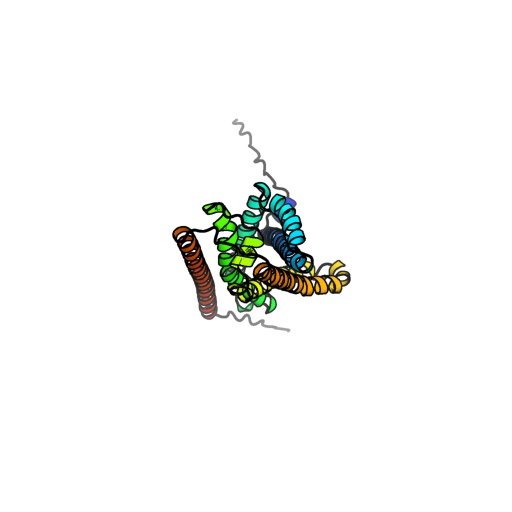A C 1
ATOM 1029 O O . ASN A 1 136 ? 8.303 -2.195 -14.759 1.00 95.62 136 ASN A O 1
ATOM 1033 N N . TYR A 1 137 ? 7.591 -4.130 -15.620 1.00 96.75 137 TYR A N 1
ATOM 1034 C CA . TYR A 1 137 ? 8.363 -4.976 -14.726 1.00 96.75 137 TYR A CA 1
ATOM 1035 C C . TYR A 1 137 ? 9.857 -4.886 -14.990 1.00 96.75 137 TYR A C 1
ATOM 1037 O O . TYR A 1 137 ? 10.601 -4.975 -14.026 1.00 96.75 137 TYR A O 1
ATOM 1045 N N . ASP A 1 138 ? 10.305 -4.628 -16.220 1.00 95.44 138 ASP A N 1
ATOM 1046 C CA . ASP A 1 138 ? 11.728 -4.364 -16.458 1.00 95.44 138 ASP A CA 1
ATOM 1047 C C . ASP A 1 138 ? 12.205 -3.165 -15.630 1.00 95.44 138 ASP A C 1
ATOM 1049 O O . ASP A 1 138 ? 13.136 -3.289 -14.835 1.00 95.44 138 ASP A O 1
ATOM 1053 N N . PHE A 1 139 ? 11.495 -2.037 -15.717 1.00 96.25 139 PHE A N 1
ATOM 1054 C CA . PHE A 1 139 ? 11.789 -0.861 -14.902 1.00 96.25 139 PHE A CA 1
ATOM 1055 C C . PHE A 1 139 ? 11.616 -1.137 -13.402 1.00 96.25 139 PHE A C 1
ATOM 1057 O O . PHE A 1 139 ? 12.473 -0.761 -12.606 1.00 96.25 139 PHE A O 1
ATOM 1064 N N . ALA A 1 140 ? 10.530 -1.803 -12.995 1.00 96.69 140 ALA A N 1
ATOM 1065 C CA . ALA A 1 140 ? 10.248 -2.070 -11.583 1.00 96.69 140 ALA A CA 1
ATOM 1066 C C . ALA A 1 140 ? 11.313 -2.963 -10.930 1.00 96.69 140 ALA A C 1
ATOM 1068 O O . ALA A 1 140 ? 11.737 -2.698 -9.804 1.00 96.69 140 ALA A O 1
ATOM 1069 N N . LEU A 1 141 ? 11.731 -4.024 -11.623 1.00 97.12 141 LEU A N 1
ATOM 1070 C CA . LEU A 1 141 ? 12.723 -4.977 -11.135 1.00 97.12 141 LEU A CA 1
ATOM 1071 C C . LEU A 1 141 ? 14.109 -4.340 -11.113 1.00 97.12 141 LEU A C 1
ATOM 1073 O O . LEU A 1 141 ? 14.774 -4.438 -10.087 1.00 97.12 141 LEU A O 1
ATOM 1077 N N . TRP A 1 142 ? 14.485 -3.612 -12.169 1.00 95.81 142 TRP A N 1
ATOM 1078 C CA . TRP A 1 142 ? 15.716 -2.821 -12.204 1.00 95.81 142 TRP A CA 1
ATOM 1079 C C . TRP A 1 142 ? 15.795 -1.798 -11.064 1.00 95.81 142 TRP A C 1
ATOM 1081 O O . TRP A 1 142 ? 16.819 -1.680 -10.397 1.00 95.81 142 TRP A O 1
ATOM 1091 N N . ALA A 1 143 ? 14.708 -1.057 -10.825 1.00 94.31 143 ALA A N 1
ATOM 1092 C CA . ALA A 1 143 ? 14.696 0.031 -9.852 1.00 94.31 143 ALA A CA 1
ATOM 1093 C C . ALA A 1 143 ? 14.651 -0.460 -8.396 1.00 94.31 143 ALA A C 1
ATOM 1095 O O . ALA A 1 143 ? 15.107 0.249 -7.498 1.00 94.31 143 ALA A O 1
ATOM 1096 N N . MET A 1 144 ? 14.055 -1.629 -8.131 1.00 95.62 144 MET A N 1
ATOM 1097 C CA . MET A 1 144 ? 13.784 -2.083 -6.761 1.00 95.62 144 MET A CA 1
ATOM 1098 C C . MET A 1 144 ? 14.636 -3.269 -6.309 1.00 95.62 144 MET A C 1
ATOM 1100 O O . MET A 1 144 ? 14.893 -3.396 -5.108 1.00 95.62 144 MET A O 1
ATOM 1104 N N . TRP A 1 145 ? 15.063 -4.156 -7.205 1.00 96.50 145 TRP A N 1
ATOM 1105 C CA . TRP A 1 145 ? 15.890 -5.299 -6.828 1.00 96.50 145 TRP A CA 1
ATOM 1106 C C . TRP A 1 145 ? 17.387 -4.964 -6.962 1.00 96.50 145 TRP A C 1
ATOM 1108 O O . TRP A 1 145 ? 17.790 -4.345 -7.937 1.00 96.50 145 TRP A O 1
ATOM 1118 N N . PRO A 1 146 ? 18.254 -5.368 -6.014 1.00 96.31 146 PRO A N 1
ATOM 1119 C CA . PRO A 1 146 ? 17.951 -5.875 -4.672 1.00 96.31 146 PRO A CA 1
ATOM 1120 C C . PRO A 1 146 ? 17.778 -4.755 -3.626 1.00 96.31 146 PRO A C 1
ATOM 1122 O O . PRO A 1 146 ? 17.350 -5.028 -2.505 1.00 96.31 146 PRO A O 1
ATOM 1125 N N . ALA A 1 147 ? 18.131 -3.509 -3.961 1.00 95.88 147 ALA A N 1
ATOM 1126 C CA . ALA A 1 147 ? 18.340 -2.431 -2.989 1.00 95.88 147 ALA A CA 1
ATOM 1127 C C . ALA A 1 147 ? 17.094 -2.084 -2.152 1.00 95.88 147 ALA A C 1
ATOM 1129 O O . ALA A 1 147 ? 17.201 -1.807 -0.957 1.00 95.88 147 ALA A O 1
ATOM 1130 N N . GLU A 1 148 ? 15.903 -2.155 -2.746 1.00 96.19 148 GLU A N 1
ATOM 1131 C CA . GLU A 1 148 ? 14.636 -1.828 -2.087 1.00 96.19 148 GLU A CA 1
ATOM 1132 C C . GLU A 1 148 ? 13.879 -3.074 -1.603 1.00 96.19 148 GLU A C 1
ATOM 1134 O O . GLU A 1 148 ? 12.796 -2.941 -1.028 1.00 96.19 148 GLU A O 1
ATOM 1139 N N . ALA A 1 149 ? 14.426 -4.285 -1.776 1.00 96.75 149 ALA A N 1
ATOM 1140 C CA . ALA A 1 149 ? 13.712 -5.538 -1.518 1.00 96.75 149 ALA A CA 1
ATOM 1141 C C . ALA A 1 149 ? 13.132 -5.611 -0.095 1.00 96.75 149 ALA A C 1
ATOM 1143 O O . ALA A 1 149 ? 11.949 -5.898 0.083 1.00 96.75 149 ALA A O 1
ATOM 1144 N N . TRP A 1 150 ? 13.917 -5.252 0.924 1.00 97.38 150 TRP A N 1
ATOM 1145 C CA . TRP A 1 150 ? 13.449 -5.252 2.316 1.00 97.38 150 TRP A CA 1
ATOM 1146 C C . TRP A 1 150 ? 12.377 -4.196 2.597 1.00 97.38 150 TRP A C 1
ATOM 1148 O O . TRP A 1 150 ? 11.465 -4.433 3.393 1.00 97.38 150 TRP A O 1
ATOM 1158 N N . ARG A 1 151 ? 12.437 -3.044 1.920 1.00 96.94 151 ARG A N 1
ATOM 1159 C CA . ARG A 1 151 ? 11.389 -2.019 2.020 1.00 96.94 151 ARG A CA 1
ATOM 1160 C C . ARG A 1 151 ? 10.099 -2.500 1.360 1.00 96.94 151 ARG A C 1
ATOM 1162 O O . ARG A 1 151 ? 9.032 -2.293 1.936 1.00 96.94 151 ARG A O 1
ATOM 1169 N N . GLN A 1 152 ? 10.186 -3.194 0.222 1.00 98.00 152 GLN A N 1
ATOM 1170 C CA . GLN A 1 152 ? 9.022 -3.806 -0.426 1.00 98.00 152 GLN A CA 1
ATOM 1171 C C . GLN A 1 152 ? 8.428 -4.932 0.434 1.00 98.00 152 GLN A C 1
ATOM 1173 O O . GLN A 1 152 ? 7.214 -4.963 0.625 1.00 98.00 152 GLN A O 1
ATOM 1178 N N . ALA A 1 153 ? 9.254 -5.790 1.043 1.00 98.19 153 ALA A N 1
ATOM 1179 C CA . ALA A 1 153 ? 8.795 -6.812 1.989 1.00 98.19 153 ALA A CA 1
ATOM 1180 C C . ALA A 1 153 ? 8.033 -6.188 3.173 1.00 98.19 153 ALA A C 1
ATOM 1182 O O . ALA A 1 153 ? 6.928 -6.620 3.512 1.00 98.19 153 ALA A O 1
ATOM 1183 N N . GLY A 1 154 ? 8.589 -5.122 3.763 1.00 98.25 154 GLY A N 1
ATOM 1184 C CA . GLY A 1 154 ? 7.939 -4.363 4.831 1.00 98.25 154 GLY A CA 1
ATOM 1185 C C . GLY A 1 154 ? 6.616 -3.732 4.388 1.00 98.25 154 GLY A C 1
ATOM 1186 O O . GLY A 1 154 ? 5.618 -3.829 5.103 1.00 98.25 154 GLY A O 1
ATOM 1187 N N . LEU A 1 155 ? 6.570 -3.138 3.191 1.00 98.44 155 LEU A N 1
ATOM 1188 C CA . LEU A 1 155 ? 5.350 -2.553 2.634 1.00 98.44 155 LEU A CA 1
ATOM 1189 C C . LEU A 1 155 ? 4.262 -3.612 2.407 1.00 98.44 155 LEU A C 1
ATOM 1191 O O . LEU A 1 155 ? 3.114 -3.388 2.796 1.00 98.44 155 LEU A O 1
ATOM 1195 N N . ILE A 1 156 ? 4.618 -4.771 1.842 1.00 98.56 156 ILE A N 1
ATOM 1196 C CA . ILE A 1 156 ? 3.704 -5.908 1.660 1.00 98.56 156 ILE A CA 1
ATOM 1197 C C . ILE A 1 156 ? 3.136 -6.332 3.015 1.00 98.56 156 ILE A C 1
ATOM 1199 O O . ILE A 1 156 ? 1.915 -6.397 3.165 1.00 98.56 156 ILE A O 1
ATOM 1203 N N . ALA A 1 157 ? 3.992 -6.555 4.016 1.00 98.19 157 ALA A N 1
ATOM 1204 C CA . ALA A 1 157 ? 3.564 -6.968 5.350 1.00 98.19 157 ALA A CA 1
ATOM 1205 C C . ALA A 1 157 ? 2.605 -5.950 5.991 1.00 98.19 157 ALA A C 1
ATOM 1207 O O . ALA A 1 157 ? 1.566 -6.335 6.535 1.00 98.19 157 ALA A O 1
ATOM 1208 N N . LEU A 1 158 ? 2.910 -4.652 5.887 1.00 98.25 158 LEU A N 1
ATOM 1209 C CA . LEU A 1 158 ? 2.071 -3.589 6.440 1.00 98.25 158 LEU A CA 1
ATOM 1210 C C . LEU A 1 158 ? 0.720 -3.484 5.730 1.00 98.25 158 LEU A C 1
ATOM 1212 O O . LEU A 1 158 ? -0.313 -3.504 6.399 1.00 98.25 158 LEU A O 1
ATOM 1216 N N . VAL A 1 159 ? 0.703 -3.378 4.399 1.00 98.38 159 VAL A N 1
ATOM 1217 C CA . VAL A 1 159 ? -0.533 -3.166 3.628 1.00 98.38 159 VAL A CA 1
ATOM 1218 C C . VAL A 1 159 ? -1.419 -4.409 3.670 1.00 98.38 159 VAL A C 1
ATOM 1220 O O . VAL A 1 159 ? -2.620 -4.304 3.936 1.00 98.38 159 VAL A O 1
ATOM 1223 N N . TRP A 1 160 ? -0.839 -5.594 3.467 1.00 98.50 160 TRP A N 1
ATOM 1224 C CA . TRP A 1 160 ? -1.582 -6.851 3.515 1.00 98.50 160 TRP A CA 1
ATOM 1225 C C . TRP A 1 160 ? -2.070 -7.168 4.930 1.00 98.50 160 TRP A C 1
ATOM 1227 O O . TRP A 1 160 ? -3.238 -7.517 5.120 1.00 98.50 160 TRP A O 1
ATOM 1237 N N . GLY A 1 161 ? -1.219 -6.975 5.943 1.00 97.94 161 GLY A N 1
ATOM 1238 C CA . GLY A 1 161 ? -1.592 -7.122 7.349 1.00 97.94 161 GLY A CA 1
ATOM 1239 C C . GLY A 1 161 ? -2.726 -6.173 7.736 1.00 97.94 161 GLY A C 1
ATOM 1240 O O . GLY A 1 161 ? -3.744 -6.604 8.277 1.00 97.94 161 GLY A O 1
ATOM 1241 N N . HIS A 1 162 ? -2.617 -4.890 7.385 1.00 98.25 162 HIS A N 1
ATOM 1242 C CA . HIS A 1 162 ? -3.678 -3.909 7.613 1.00 98.25 162 HIS A CA 1
ATOM 1243 C C . HIS A 1 162 ? -5.003 -4.332 6.964 1.00 98.25 162 HIS A C 1
ATOM 1245 O O . HIS A 1 162 ? -6.060 -4.297 7.605 1.00 98.25 162 HIS A O 1
ATOM 1251 N N . GLY A 1 163 ? -4.951 -4.757 5.701 1.00 97.88 163 GLY A N 1
ATOM 1252 C CA . GLY A 1 163 ? -6.114 -5.219 4.953 1.00 97.88 163 GLY A CA 1
ATOM 1253 C C . GLY A 1 163 ? -6.774 -6.446 5.584 1.00 97.88 163 GLY A C 1
ATOM 1254 O O . GLY A 1 163 ? -7.978 -6.440 5.849 1.00 97.88 163 GLY A O 1
ATOM 1255 N N . THR A 1 164 ? -5.988 -7.477 5.890 1.00 97.75 164 THR A N 1
ATOM 1256 C CA . THR A 1 164 ? -6.484 -8.747 6.44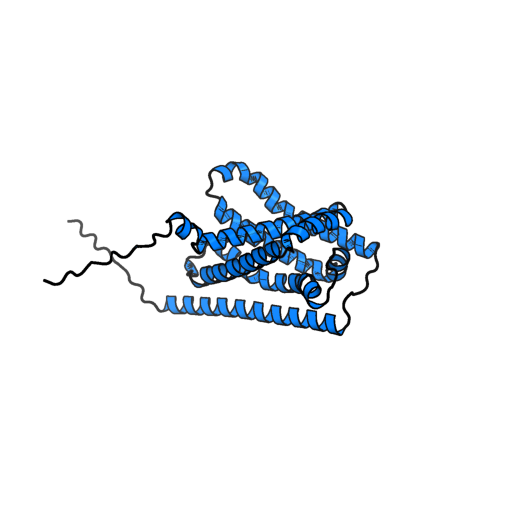6 1.00 97.75 164 THR A CA 1
ATOM 1257 C C . THR A 1 164 ? -7.010 -8.607 7.875 1.00 97.75 164 THR A C 1
ATOM 1259 O O . THR A 1 164 ? -8.064 -9.169 8.182 1.00 97.75 164 THR A O 1
ATOM 1262 N N . ILE A 1 165 ? -6.377 -7.802 8.739 1.00 96.62 165 ILE A N 1
ATOM 1263 C CA . ILE A 1 165 ? -6.905 -7.494 10.082 1.00 96.62 165 ILE A CA 1
ATOM 1264 C C . ILE A 1 165 ? -8.232 -6.730 9.960 1.00 96.62 165 ILE A C 1
ATOM 1266 O O . ILE A 1 165 ? -9.207 -7.056 10.651 1.00 96.62 165 ILE A O 1
ATOM 1270 N N . GLY A 1 166 ? -8.301 -5.753 9.050 1.00 96.19 166 GLY A N 1
ATOM 1271 C CA . GLY A 1 166 ? -9.507 -4.978 8.763 1.00 96.19 166 GLY A CA 1
ATOM 1272 C C . GLY A 1 166 ? -10.668 -5.861 8.303 1.00 96.19 166 GLY A C 1
ATOM 1273 O O . GLY A 1 166 ? -11.764 -5.785 8.870 1.00 96.19 166 GLY A O 1
ATOM 1274 N N . LEU A 1 167 ? -10.407 -6.743 7.336 1.00 96.25 167 LEU A N 1
ATOM 1275 C CA . LEU A 1 167 ? -11.364 -7.733 6.847 1.00 96.25 167 LEU A CA 1
ATOM 1276 C C . LEU A 1 167 ? -11.804 -8.682 7.951 1.00 96.25 167 LEU A C 1
ATOM 1278 O O . LEU A 1 167 ? -13.004 -8.833 8.165 1.00 96.25 167 LEU A O 1
ATOM 1282 N N . TYR A 1 168 ? -10.867 -9.264 8.701 1.00 95.88 168 TYR A N 1
ATOM 1283 C CA . TYR A 1 168 ? -11.180 -10.180 9.794 1.00 95.88 168 TYR A CA 1
ATOM 1284 C C . TYR A 1 168 ? -12.120 -9.537 10.821 1.00 95.88 168 TYR A C 1
ATOM 1286 O O . TYR A 1 168 ? -13.131 -10.126 11.203 1.00 95.88 168 TYR A O 1
ATOM 1294 N N . MET A 1 169 ? -11.849 -8.296 11.237 1.00 93.75 169 MET A N 1
ATOM 1295 C CA . MET A 1 169 ? -12.728 -7.568 12.159 1.00 93.75 169 MET A CA 1
ATOM 1296 C C . MET A 1 169 ? -14.139 -7.333 11.601 1.00 93.75 169 MET A C 1
ATOM 1298 O O . MET A 1 169 ? -15.076 -7.192 12.390 1.00 93.75 169 MET A O 1
ATOM 1302 N N . TRP A 1 170 ? -14.300 -7.286 10.277 1.00 94.94 170 TRP A N 1
ATOM 1303 C CA . TRP A 1 170 ? -15.590 -7.118 9.612 1.00 94.94 170 TRP A CA 1
ATOM 1304 C C . TRP A 1 170 ? -16.341 -8.443 9.416 1.00 94.94 170 TRP A C 1
ATOM 1306 O O . TRP A 1 170 ? -17.530 -8.517 9.739 1.00 94.94 170 TRP A O 1
ATOM 1316 N N . ILE A 1 171 ? -15.667 -9.484 8.922 1.00 95.75 171 ILE A N 1
ATOM 1317 C CA . ILE A 1 171 ? -16.311 -10.737 8.502 1.00 95.75 171 ILE A CA 1
ATOM 1318 C C . ILE A 1 171 ? -16.468 -11.761 9.627 1.00 95.75 171 ILE A C 1
ATOM 1320 O O . ILE A 1 171 ? -17.334 -12.620 9.521 1.00 95.75 171 ILE A O 1
ATOM 1324 N N . ARG A 1 172 ? -15.709 -11.664 10.731 1.00 94.50 172 ARG A N 1
ATOM 1325 C CA . ARG A 1 172 ? -15.694 -12.695 11.795 1.00 94.50 172 ARG A CA 1
ATOM 1326 C C . ARG A 1 172 ? -17.040 -12.983 12.467 1.00 94.50 172 ARG A C 1
ATOM 1328 O O . ARG A 1 172 ? -17.169 -13.977 13.165 1.00 94.50 172 ARG A O 1
ATOM 1335 N N . PHE A 1 173 ? -18.010 -12.087 12.309 1.00 93.56 173 PHE A N 1
ATOM 1336 C CA . PHE A 1 173 ? -19.356 -12.215 12.871 1.00 93.56 173 PHE A CA 1
ATOM 1337 C C . PHE A 1 173 ? -20.389 -12.702 11.846 1.00 93.56 173 PHE A C 1
ATOM 1339 O O . PHE A 1 173 ? -21.581 -12.739 12.139 1.00 93.56 173 PHE A O 1
ATOM 1346 N N . LYS A 1 174 ? -19.967 -13.002 10.614 1.00 94.50 174 LYS A N 1
ATOM 1347 C CA . LYS A 1 174 ? -20.840 -13.539 9.571 1.00 94.50 174 LYS A CA 1
ATOM 1348 C C . LYS A 1 174 ? -20.984 -15.045 9.765 1.00 94.50 174 LYS A C 1
ATOM 1350 O O . LYS A 1 174 ? -19.989 -15.722 9.993 1.00 94.50 174 LYS A O 1
ATOM 1355 N N . SER A 1 175 ? -22.204 -15.562 9.623 1.00 95.69 175 SER A N 1
ATOM 1356 C CA . SER A 1 175 ? -22.505 -16.994 9.780 1.00 95.69 175 SER A CA 1
ATOM 1357 C C . SER A 1 175 ? -21.646 -17.880 8.874 1.00 95.69 175 SER A C 1
ATOM 1359 O O . SER A 1 175 ? -21.172 -18.926 9.302 1.00 95.69 175 SER A O 1
ATOM 1361 N N . TRP A 1 176 ? -21.363 -17.423 7.652 1.00 95.88 176 TRP A N 1
ATOM 1362 C CA . TRP A 1 176 ? -20.534 -18.156 6.695 1.00 95.88 176 TRP A CA 1
ATOM 1363 C C . TRP A 1 176 ? -19.036 -18.189 7.048 1.00 95.88 176 TRP A C 1
ATOM 1365 O O . TRP A 1 176 ? -18.302 -19.021 6.516 1.00 95.88 176 TRP A O 1
ATOM 1375 N N . PHE A 1 177 ? -18.553 -17.306 7.933 1.00 95.06 177 PHE A N 1
ATOM 1376 C CA . PHE A 1 177 ? -17.120 -17.189 8.227 1.00 95.06 177 PHE A CA 1
ATOM 1377 C C . PHE A 1 177 ? -16.548 -18.460 8.858 1.00 95.06 177 PHE A C 1
ATOM 1379 O O . PHE A 1 177 ? -15.403 -18.804 8.582 1.00 95.06 177 PHE A O 1
ATOM 1386 N N . GLY A 1 178 ? -17.344 -19.181 9.656 1.00 93.38 178 GLY A N 1
ATOM 1387 C CA . GLY A 1 178 ? -16.927 -20.450 10.255 1.00 93.38 178 GLY A CA 1
ATOM 1388 C C . GLY A 1 178 ? -16.480 -21.474 9.208 1.00 93.38 178 GLY A C 1
ATOM 1389 O O . GLY A 1 178 ? -15.420 -22.073 9.364 1.00 93.38 178 GLY A O 1
ATOM 1390 N N . TYR A 1 179 ? -17.225 -21.592 8.104 1.00 95.50 179 TYR A N 1
ATOM 1391 C CA . TYR A 1 179 ? -16.938 -22.541 7.023 1.00 95.50 179 TYR A CA 1
ATOM 1392 C C . TYR A 1 179 ? -15.731 -22.134 6.169 1.00 95.50 179 TYR A C 1
ATOM 1394 O O . TYR A 1 179 ? -15.000 -22.990 5.683 1.00 95.50 179 TYR A O 1
ATOM 1402 N N . LEU A 1 180 ? -15.491 -20.829 6.001 1.00 96.56 180 LEU A N 1
ATOM 1403 C CA . LEU A 1 180 ? -14.408 -20.312 5.153 1.00 96.56 180 LEU A CA 1
ATOM 1404 C C . LEU A 1 180 ? -13.145 -19.912 5.926 1.00 96.56 180 LEU A C 1
ATOM 1406 O O . LEU A 1 180 ? -12.178 -19.450 5.325 1.00 96.56 180 LEU A O 1
ATOM 1410 N N . LYS A 1 181 ? -13.104 -20.089 7.249 1.00 95.06 181 LYS A N 1
ATOM 1411 C CA . LYS A 1 181 ? -11.978 -19.636 8.079 1.00 95.06 181 LYS A CA 1
ATOM 1412 C C . LYS A 1 181 ? -10.638 -20.227 7.630 1.00 95.06 181 LYS A C 1
ATOM 1414 O O . LYS A 1 181 ? -9.663 -19.488 7.526 1.00 95.06 181 LYS A O 1
ATOM 1419 N N . ALA A 1 182 ? -10.592 -21.535 7.377 1.00 96.44 182 ALA A N 1
ATOM 1420 C CA . ALA A 1 182 ? -9.374 -22.228 6.960 1.00 96.44 182 ALA A CA 1
ATOM 1421 C C . ALA A 1 182 ? -8.860 -21.755 5.585 1.00 96.44 182 ALA A C 1
ATOM 1423 O O . ALA A 1 182 ? -7.725 -21.281 5.532 1.00 96.44 182 ALA A O 1
ATOM 1424 N N . PRO A 1 183 ? -9.656 -21.777 4.494 1.00 96.81 183 PRO A N 1
ATOM 1425 C CA . PRO A 1 183 ? -9.175 -21.284 3.202 1.00 96.81 183 PRO A CA 1
ATOM 1426 C C . PRO A 1 183 ? -8.810 -19.793 3.234 1.00 96.81 183 PRO A C 1
ATOM 1428 O O . PRO A 1 183 ? -7.808 -19.398 2.642 1.00 96.81 183 PRO A O 1
ATOM 1431 N N . LEU A 1 184 ? -9.546 -18.959 3.980 1.00 96.50 184 LEU A N 1
ATOM 1432 C CA . LEU A 1 184 ? -9.195 -17.543 4.142 1.00 96.50 184 LEU A CA 1
ATOM 1433 C C . LEU A 1 184 ? -7.855 -17.346 4.858 1.00 96.50 184 LEU A C 1
ATOM 1435 O O . LEU A 1 184 ? -7.118 -16.429 4.508 1.00 96.50 184 LEU A O 1
ATOM 1439 N N . LEU A 1 185 ? -7.527 -18.191 5.840 1.00 96.62 185 LEU A N 1
ATOM 1440 C CA . LEU A 1 185 ? -6.228 -18.157 6.511 1.00 96.62 185 LEU A CA 1
ATOM 1441 C C . LEU A 1 185 ? -5.097 -18.562 5.560 1.00 96.62 185 LEU A C 1
ATOM 1443 O O . LEU A 1 185 ? -4.063 -17.901 5.545 1.00 96.62 185 LEU A O 1
ATOM 1447 N N . VAL A 1 186 ? -5.310 -19.599 4.744 1.00 97.56 186 VAL A N 1
ATOM 1448 C CA . VAL A 1 186 ? -4.343 -20.024 3.719 1.00 97.56 186 VAL A CA 1
ATOM 1449 C C . VAL A 1 186 ? -4.078 -18.887 2.735 1.00 97.56 186 VAL A C 1
ATOM 1451 O O . VAL A 1 186 ? -2.923 -18.544 2.502 1.00 97.56 186 VAL A O 1
ATOM 1454 N N . ILE A 1 187 ? -5.127 -18.232 2.228 1.00 96.81 187 ILE A N 1
ATOM 1455 C CA . ILE A 1 187 ? -4.988 -17.065 1.344 1.00 96.81 187 ILE A CA 1
ATOM 1456 C C . ILE A 1 187 ? -4.247 -15.927 2.060 1.00 96.81 187 ILE A C 1
ATOM 1458 O O . ILE A 1 187 ? -3.315 -15.348 1.504 1.00 96.81 187 ILE A O 1
ATOM 1462 N N . ALA A 1 188 ? -4.625 -15.618 3.304 1.00 97.00 188 ALA A N 1
ATOM 1463 C CA . ALA A 1 188 ? -3.987 -14.567 4.092 1.00 97.00 188 ALA A CA 1
ATOM 1464 C C . ALA A 1 188 ? -2.490 -14.825 4.333 1.00 97.00 188 ALA A C 1
ATOM 1466 O O . ALA A 1 188 ? -1.724 -13.867 4.394 1.00 97.00 188 ALA A O 1
ATOM 1467 N N . ALA A 1 189 ? -2.070 -16.085 4.451 1.00 97.12 189 ALA A N 1
ATOM 1468 C CA . ALA A 1 189 ? -0.671 -16.448 4.645 1.00 97.12 189 ALA A CA 1
ATOM 1469 C C . ALA A 1 189 ? 0.115 -16.518 3.326 1.00 97.12 189 ALA A C 1
ATOM 1471 O O . ALA A 1 189 ? 1.217 -15.982 3.244 1.00 97.12 189 ALA A O 1
ATOM 1472 N N . LEU A 1 190 ? -0.440 -17.155 2.290 1.00 98.12 190 LEU A N 1
ATOM 1473 C CA . LEU A 1 190 ? 0.302 -17.463 1.066 1.00 98.12 190 LEU A CA 1
ATOM 1474 C C . LEU A 1 190 ? 0.471 -16.266 0.134 1.00 98.12 190 LEU A C 1
ATOM 1476 O O . LEU A 1 190 ? 1.544 -16.105 -0.433 1.00 98.12 190 LEU A O 1
ATOM 1480 N N . VAL A 1 191 ? -0.542 -15.410 -0.020 1.00 98.56 191 VAL A N 1
ATOM 1481 C CA . VAL A 1 191 ? -0.488 -14.280 -0.968 1.00 98.56 191 VAL A CA 1
ATOM 1482 C C . VAL A 1 191 ? 0.754 -13.391 -0.791 1.00 98.56 191 VAL A C 1
ATOM 1484 O O . VAL A 1 191 ? 1.449 -13.178 -1.783 1.00 98.56 191 VAL A O 1
ATOM 1487 N N . PRO A 1 192 ? 1.090 -12.878 0.411 1.00 98.38 192 PRO A N 1
ATOM 1488 C CA . PRO A 1 192 ? 2.258 -12.011 0.569 1.00 98.38 192 PRO A CA 1
ATOM 1489 C C . PRO A 1 192 ? 3.578 -12.763 0.352 1.00 98.38 192 PRO A C 1
ATOM 1491 O O . PRO A 1 192 ? 4.515 -12.189 -0.197 1.00 98.38 192 PRO A O 1
ATOM 1494 N N . VAL A 1 193 ? 3.641 -14.041 0.743 1.00 98.44 193 VAL A N 1
ATOM 1495 C CA . VAL A 1 193 ? 4.836 -14.883 0.582 1.00 98.44 193 VAL A CA 1
ATOM 1496 C C . VAL A 1 193 ? 5.097 -15.152 -0.895 1.00 98.44 193 VAL A C 1
ATOM 1498 O O . VAL A 1 193 ? 6.200 -14.914 -1.375 1.00 98.44 193 VAL A O 1
ATOM 1501 N N . LEU A 1 194 ? 4.072 -15.581 -1.633 1.00 98.75 194 LEU A N 1
ATOM 1502 C CA . LEU A 1 194 ? 4.174 -15.847 -3.065 1.00 98.75 194 LEU A CA 1
ATOM 1503 C C . LEU A 1 194 ? 4.460 -14.567 -3.854 1.00 98.75 194 LEU A C 1
ATOM 1505 O O . LEU A 1 194 ? 5.259 -14.599 -4.783 1.00 98.75 194 LEU A O 1
ATOM 1509 N N . ALA A 1 195 ? 3.856 -13.438 -3.474 1.00 98.81 195 ALA A N 1
ATOM 1510 C CA . ALA A 1 195 ? 4.120 -12.148 -4.106 1.00 98.81 195 ALA A CA 1
ATOM 1511 C C . ALA A 1 195 ? 5.585 -11.718 -3.956 1.00 98.81 195 ALA A C 1
ATOM 1513 O O . ALA A 1 195 ? 6.209 -11.324 -4.938 1.00 98.81 195 ALA A O 1
ATOM 1514 N N . PHE A 1 196 ? 6.141 -11.814 -2.744 1.00 98.75 196 PHE A N 1
ATOM 1515 C CA . PHE A 1 196 ? 7.538 -11.458 -2.510 1.00 98.75 196 PHE A CA 1
ATOM 1516 C C . PHE A 1 196 ? 8.501 -12.440 -3.185 1.00 98.75 196 PHE A C 1
ATOM 1518 O O . PHE A 1 196 ? 9.446 -12.004 -3.834 1.00 98.75 196 PHE A O 1
ATOM 1525 N N . ALA A 1 197 ? 8.225 -13.745 -3.107 1.00 98.75 197 ALA A N 1
ATOM 1526 C CA . ALA A 1 197 ? 9.030 -14.764 -3.775 1.00 98.75 197 ALA A CA 1
ATOM 1527 C C . ALA A 1 197 ? 9.033 -14.580 -5.302 1.00 98.75 197 ALA A C 1
ATOM 1529 O O . ALA A 1 197 ? 10.083 -14.675 -5.930 1.00 98.75 197 ALA A O 1
ATOM 1530 N N . GLY A 1 198 ? 7.883 -14.258 -5.903 1.00 98.69 198 GLY A N 1
ATOM 1531 C CA . GLY A 1 198 ? 7.795 -13.960 -7.332 1.00 98.69 198 GLY A CA 1
ATOM 1532 C C . GLY A 1 198 ? 8.568 -12.701 -7.726 1.00 98.69 198 GLY A C 1
ATOM 1533 O O . GLY A 1 198 ? 9.299 -12.729 -8.713 1.00 98.69 198 GLY A O 1
ATOM 1534 N N . PHE A 1 199 ? 8.485 -11.632 -6.928 1.00 98.56 199 PHE A N 1
ATOM 1535 C CA . PHE A 1 199 ? 9.305 -10.429 -7.115 1.00 98.56 199 PHE A CA 1
ATOM 1536 C C . PHE A 1 199 ? 10.810 -10.729 -7.022 1.00 98.56 199 PHE A C 1
ATOM 1538 O O . PHE A 1 199 ? 11.576 -10.280 -7.871 1.00 98.56 199 PHE A O 1
ATOM 1545 N N . GLU A 1 200 ? 11.236 -11.513 -6.031 1.00 98.44 200 GLU A N 1
ATOM 1546 C CA . GLU A 1 200 ? 12.635 -11.910 -5.850 1.00 98.44 200 GLU A CA 1
ATOM 1547 C C . GLU A 1 200 ? 13.152 -12.763 -7.016 1.00 98.44 200 GLU A C 1
ATOM 1549 O O . GLU A 1 200 ? 14.220 -12.474 -7.561 1.00 98.44 200 GLU A O 1
ATOM 1554 N N . VAL A 1 201 ? 12.410 -13.802 -7.410 1.00 98.44 201 VAL A N 1
ATOM 1555 C CA . VAL A 1 201 ? 12.790 -14.688 -8.522 1.00 98.44 201 VAL A CA 1
ATOM 1556 C C . VAL A 1 201 ? 12.901 -13.892 -9.818 1.00 98.44 201 VAL A C 1
ATOM 1558 O O . VAL A 1 201 ? 13.930 -13.968 -10.492 1.00 98.44 201 VAL A O 1
ATOM 1561 N N . ALA A 1 202 ? 11.894 -13.070 -10.125 1.00 98.31 202 ALA A N 1
ATOM 1562 C CA . ALA A 1 202 ? 11.903 -12.233 -11.316 1.00 98.31 202 ALA A CA 1
ATOM 1563 C C . ALA A 1 202 ? 13.041 -11.200 -11.281 1.00 98.31 202 ALA A C 1
ATOM 1565 O O . ALA A 1 202 ? 13.716 -11.011 -12.289 1.00 98.31 202 ALA A O 1
ATOM 1566 N N . GLY A 1 203 ? 13.313 -10.578 -10.128 1.00 97.69 203 GLY A N 1
ATOM 1567 C CA . GLY A 1 203 ? 14.404 -9.611 -9.967 1.00 97.69 203 GLY A CA 1
ATOM 1568 C C . GLY A 1 203 ? 15.780 -10.237 -10.187 1.00 97.69 203 GLY A C 1
ATOM 1569 O O . GLY A 1 203 ? 16.595 -9.709 -10.944 1.00 97.69 203 GLY A O 1
ATOM 1570 N N . LYS A 1 204 ? 16.025 -11.414 -9.602 1.00 97.44 204 LYS A N 1
ATOM 1571 C CA . LYS A 1 204 ? 17.258 -12.184 -9.833 1.00 97.44 204 LYS A CA 1
ATOM 1572 C C . LYS A 1 204 ? 17.412 -12.577 -11.302 1.00 97.44 204 LYS A C 1
ATOM 1574 O O . LYS A 1 204 ? 18.488 -12.392 -11.865 1.00 97.44 204 LYS A O 1
ATOM 1579 N N . GLN A 1 205 ? 16.347 -13.083 -11.926 1.00 96.88 205 GLN A N 1
ATOM 1580 C CA . GLN A 1 205 ? 16.357 -13.451 -13.342 1.00 96.88 205 GLN A CA 1
ATOM 1581 C C . GLN A 1 205 ? 16.634 -12.238 -14.236 1.00 96.88 205 GLN A C 1
ATOM 1583 O O . GLN A 1 205 ? 17.448 -12.327 -15.155 1.00 96.88 205 GLN A O 1
ATOM 1588 N N . PHE A 1 206 ? 15.987 -11.106 -13.960 1.00 96.75 206 PHE A N 1
ATOM 1589 C CA . PHE A 1 206 ? 16.161 -9.864 -14.702 1.00 96.75 206 PHE A CA 1
ATOM 1590 C C . PHE A 1 206 ? 17.625 -9.411 -14.692 1.00 96.75 206 PHE A C 1
ATOM 1592 O O . PHE A 1 206 ? 18.221 -9.286 -15.756 1.00 96.75 206 PHE A O 1
ATOM 1599 N N . HIS A 1 207 ? 18.246 -9.281 -13.515 1.00 95.19 207 HIS A N 1
ATOM 1600 C CA . HIS A 1 207 ? 19.648 -8.851 -13.411 1.00 95.19 207 HIS A CA 1
ATOM 1601 C C . HIS A 1 207 ? 20.654 -9.859 -13.985 1.00 95.19 207 HIS A C 1
ATOM 1603 O O . HIS A 1 207 ? 21.765 -9.474 -14.338 1.00 95.19 207 HIS A O 1
ATOM 1609 N N . ALA A 1 208 ? 20.285 -11.139 -14.082 1.00 95.31 208 ALA A N 1
ATOM 1610 C CA . ALA A 1 208 ? 21.127 -12.160 -14.698 1.00 95.31 208 ALA A CA 1
ATOM 1611 C C . ALA A 1 208 ? 21.041 -12.177 -16.234 1.00 95.31 208 ALA A C 1
ATOM 1613 O O . ALA A 1 208 ? 21.945 -12.696 -16.882 1.00 95.31 208 ALA A O 1
ATOM 1614 N N . THR A 1 209 ? 19.951 -11.666 -16.819 1.00 94.56 209 THR A N 1
ATOM 1615 C CA . THR A 1 209 ? 19.644 -11.863 -18.250 1.00 94.56 209 THR A CA 1
ATOM 1616 C C . THR A 1 209 ? 19.434 -10.576 -19.038 1.00 94.56 209 THR A C 1
ATOM 1618 O O . THR A 1 209 ? 19.410 -10.625 -20.267 1.00 94.56 209 THR A O 1
ATOM 1621 N N . ARG A 1 210 ? 19.272 -9.430 -18.368 1.00 92.88 210 ARG A N 1
ATOM 1622 C CA . ARG A 1 210 ? 18.957 -8.146 -18.999 1.00 92.88 210 ARG A CA 1
ATOM 1623 C C . ARG A 1 210 ? 19.869 -7.038 -18.491 1.00 92.88 210 ARG A C 1
ATOM 1625 O O . ARG A 1 210 ? 20.204 -6.967 -17.312 1.00 92.88 210 ARG A O 1
ATOM 1632 N N . THR A 1 211 ? 20.213 -6.136 -19.400 1.00 89.56 211 THR A N 1
ATOM 1633 C CA . THR A 1 211 ? 20.754 -4.811 -19.094 1.00 89.56 211 THR A CA 1
ATOM 1634 C C . THR A 1 211 ? 19.641 -3.791 -19.264 1.00 89.56 211 THR A C 1
ATOM 1636 O O . THR A 1 211 ? 18.840 -3.900 -20.193 1.00 89.56 211 THR A O 1
ATOM 1639 N N . PHE A 1 212 ? 19.578 -2.808 -18.373 1.00 91.62 212 PHE A N 1
ATOM 1640 C CA . PHE A 1 212 ? 18.540 -1.789 -18.411 1.00 91.62 212 PHE A CA 1
ATOM 1641 C C . PHE A 1 212 ? 19.126 -0.458 -17.975 1.00 91.62 212 PHE A C 1
ATOM 1643 O O . PHE A 1 212 ? 19.701 -0.344 -16.890 1.00 91.62 212 PHE A O 1
ATOM 1650 N N . ASP A 1 213 ? 18.990 0.527 -18.850 1.00 91.06 213 ASP A N 1
ATOM 1651 C CA . ASP A 1 213 ? 19.441 1.881 -18.594 1.00 91.06 213 ASP A CA 1
ATOM 1652 C C . ASP A 1 213 ? 18.339 2.669 -17.899 1.00 91.06 213 ASP A C 1
ATOM 1654 O O . ASP A 1 213 ? 17.146 2.471 -18.145 1.00 91.06 213 ASP A O 1
ATOM 1658 N N . SER A 1 214 ? 18.743 3.590 -17.028 1.00 91.00 214 SER A N 1
ATOM 1659 C CA . SER A 1 214 ? 17.794 4.489 -16.383 1.00 91.00 214 SER A CA 1
ATOM 1660 C C . SER A 1 214 ? 17.003 5.262 -17.446 1.00 91.00 214 SER A C 1
ATOM 1662 O O . SER A 1 214 ? 17.613 5.989 -18.232 1.00 91.00 214 SER A O 1
ATOM 1664 N N . PRO A 1 215 ? 15.658 5.198 -17.446 1.00 92.44 215 PRO A N 1
ATOM 1665 C CA . PRO A 1 215 ? 14.836 6.013 -18.336 1.00 92.44 215 PRO A CA 1
ATOM 1666 C C . PRO A 1 215 ? 14.776 7.474 -17.868 1.00 92.44 215 PRO A C 1
ATOM 1668 O O . PRO A 1 215 ? 14.222 8.324 -18.557 1.00 92.44 215 PRO A O 1
ATOM 1671 N N . LEU A 1 216 ? 15.311 7.758 -16.676 1.00 94.00 216 LEU A N 1
ATOM 1672 C CA . LEU A 1 216 ? 15.389 9.083 -16.082 1.00 94.00 216 LEU A CA 1
ATOM 1673 C C . LEU A 1 216 ? 16.784 9.667 -16.298 1.00 94.00 216 LEU A C 1
ATOM 1675 O O . LEU A 1 216 ? 17.787 9.013 -15.992 1.00 94.00 216 LEU A O 1
ATOM 1679 N N . ASN A 1 217 ? 16.842 10.926 -16.730 1.00 95.69 217 ASN A N 1
ATOM 1680 C CA . ASN A 1 217 ? 18.073 11.709 -16.674 1.00 95.69 217 ASN A CA 1
ATOM 1681 C C . ASN A 1 217 ? 18.387 12.155 -15.227 1.00 95.69 217 ASN A C 1
ATOM 1683 O O . ASN A 1 217 ? 17.571 11.998 -14.314 1.00 95.69 217 ASN A O 1
ATOM 1687 N N . ALA A 1 218 ? 19.572 12.732 -15.006 1.00 95.38 218 ALA A N 1
ATOM 1688 C CA . ALA A 1 218 ? 20.032 13.117 -13.668 1.00 95.38 218 ALA A CA 1
ATOM 1689 C C . ALA A 1 218 ? 19.106 14.130 -12.958 1.00 95.38 218 ALA A C 1
ATOM 1691 O O . ALA A 1 218 ? 18.887 14.034 -11.746 1.00 95.38 218 ALA A O 1
ATOM 1692 N N . GLU A 1 219 ? 18.533 15.081 -13.699 1.00 96.88 219 GLU A N 1
ATOM 1693 C CA . GLU A 1 219 ? 17.624 16.095 -13.155 1.00 96.88 219 GLU A CA 1
ATOM 1694 C C . GLU A 1 219 ? 16.275 15.480 -12.755 1.00 96.88 219 GLU A C 1
ATOM 1696 O O . GLU A 1 219 ? 15.775 15.711 -11.648 1.00 96.88 219 GLU A O 1
ATOM 1701 N N . GLN A 1 220 ? 15.710 14.637 -13.621 1.00 96.94 220 GLN A N 1
ATOM 1702 C CA . GLN A 1 220 ? 14.462 13.923 -13.357 1.00 96.94 220 GLN A CA 1
ATOM 1703 C C . GLN A 1 220 ? 14.615 12.973 -12.164 1.00 96.94 220 GLN A C 1
ATOM 1705 O O . GLN A 1 220 ? 13.767 12.969 -11.270 1.00 96.94 220 GLN A O 1
ATOM 1710 N N . TYR A 1 221 ? 15.722 12.227 -12.091 1.00 95.19 221 TYR A N 1
ATOM 1711 C CA . TYR A 1 221 ? 16.035 11.362 -10.951 1.00 95.19 221 TYR A CA 1
ATOM 1712 C C . TYR A 1 221 ? 16.104 12.159 -9.640 1.00 95.19 221 TYR A C 1
ATOM 1714 O O . TYR A 1 221 ? 15.443 11.813 -8.659 1.00 95.19 221 TYR A O 1
ATOM 1722 N N . THR A 1 222 ? 16.831 13.280 -9.639 1.00 96.50 222 THR A N 1
ATOM 1723 C CA . THR A 1 222 ? 16.936 14.166 -8.467 1.00 96.50 222 THR A CA 1
ATOM 1724 C C . THR A 1 222 ? 15.570 14.717 -8.051 1.00 96.50 222 THR A C 1
ATOM 1726 O O . THR A 1 222 ? 15.268 14.812 -6.858 1.00 96.50 222 THR A O 1
ATOM 1729 N N . THR A 1 223 ? 14.712 15.037 -9.021 1.00 97.25 223 THR A N 1
ATOM 1730 C CA . THR A 1 223 ? 13.342 15.501 -8.771 1.00 97.25 223 THR A CA 1
ATOM 1731 C C . THR A 1 223 ? 12.499 14.421 -8.098 1.00 97.25 223 THR A C 1
ATOM 1733 O O . THR A 1 223 ? 11.849 14.699 -7.089 1.00 97.25 223 THR A O 1
ATOM 1736 N N . ILE A 1 224 ? 12.548 13.181 -8.591 1.00 96.38 224 ILE A N 1
ATOM 1737 C CA . ILE A 1 224 ? 11.846 12.045 -7.977 1.00 96.38 224 ILE A CA 1
ATOM 1738 C C . ILE A 1 224 ? 12.304 11.831 -6.533 1.00 96.38 224 ILE A C 1
ATOM 1740 O O . ILE A 1 224 ? 11.460 11.744 -5.639 1.00 96.38 224 ILE A O 1
ATOM 1744 N N . VAL A 1 225 ? 13.616 11.815 -6.281 1.00 95.38 225 VAL A N 1
ATOM 1745 C CA . VAL A 1 225 ? 14.166 11.655 -4.925 1.00 95.38 225 VAL A CA 1
ATOM 1746 C C . VAL A 1 225 ? 13.689 12.780 -4.003 1.00 95.38 225 VAL A C 1
ATOM 1748 O O . VAL A 1 225 ? 13.201 12.507 -2.906 1.00 95.38 225 VAL A O 1
ATOM 1751 N N . ARG A 1 226 ? 13.711 14.035 -4.467 1.00 97.25 226 ARG A N 1
ATOM 1752 C CA . ARG A 1 226 ? 13.202 15.177 -3.691 1.00 97.25 226 ARG A CA 1
ATOM 1753 C C . ARG A 1 226 ? 11.724 15.012 -3.328 1.00 97.25 226 ARG A C 1
ATOM 1755 O O . ARG A 1 226 ? 11.345 15.277 -2.189 1.00 97.25 226 ARG A O 1
ATOM 1762 N N . ILE A 1 227 ? 10.886 14.573 -4.269 1.00 97.12 227 ILE A N 1
ATOM 1763 C CA . ILE A 1 227 ? 9.458 14.336 -4.009 1.00 97.12 227 ILE A CA 1
ATOM 1764 C C . ILE A 1 227 ? 9.279 13.201 -2.989 1.00 97.12 227 ILE A C 1
ATOM 1766 O O . ILE A 1 227 ? 8.437 13.317 -2.098 1.00 97.12 227 ILE A O 1
ATOM 1770 N N . MET A 1 228 ? 10.084 12.134 -3.066 1.00 95.94 228 MET A N 1
ATOM 1771 C CA . MET A 1 228 ? 10.072 11.053 -2.071 1.00 95.94 228 MET A CA 1
ATOM 1772 C C . MET A 1 228 ? 10.426 11.551 -0.666 1.00 95.94 228 MET A C 1
ATOM 1774 O O . MET A 1 228 ? 9.757 11.165 0.295 1.00 95.94 228 MET A O 1
ATOM 1778 N N . ASP A 1 229 ? 11.434 12.414 -0.539 1.00 95.94 229 ASP A N 1
ATOM 1779 C CA . ASP A 1 229 ? 11.849 12.974 0.751 1.00 95.94 229 ASP A CA 1
ATOM 1780 C C . ASP A 1 229 ? 10.781 13.904 1.329 1.00 95.94 229 ASP A C 1
ATOM 1782 O O . ASP A 1 229 ? 10.410 13.775 2.497 1.00 95.94 229 ASP A O 1
ATOM 1786 N N . ILE A 1 230 ? 10.200 14.780 0.502 1.00 96.75 230 ILE A N 1
ATOM 1787 C CA . ILE A 1 230 ? 9.065 15.620 0.907 1.00 96.75 230 ILE A CA 1
ATOM 1788 C C . ILE A 1 230 ? 7.906 14.742 1.390 1.00 96.75 230 ILE A C 1
ATOM 1790 O O . ILE A 1 230 ? 7.354 14.985 2.463 1.00 96.75 230 ILE A O 1
ATOM 1794 N N . ALA A 1 231 ? 7.551 13.697 0.640 1.00 95.56 231 ALA A N 1
ATOM 1795 C CA . ALA A 1 231 ? 6.458 12.806 1.010 1.00 95.56 231 ALA A CA 1
ATOM 1796 C C . ALA A 1 231 ? 6.736 12.038 2.313 1.00 95.56 231 ALA A C 1
ATOM 1798 O O . ALA A 1 231 ? 5.815 11.827 3.109 1.00 95.56 231 ALA A O 1
ATOM 1799 N N . LEU A 1 232 ? 7.994 11.665 2.568 1.00 95.00 232 LEU A N 1
ATOM 1800 C CA . LEU A 1 232 ? 8.421 11.091 3.842 1.00 95.00 232 LEU A CA 1
ATOM 1801 C C . LEU A 1 232 ? 8.221 12.092 4.985 1.00 95.00 232 LEU A C 1
ATOM 1803 O O . LEU A 1 232 ? 7.563 11.751 5.968 1.00 95.00 232 LEU A O 1
ATOM 1807 N N . TYR A 1 233 ? 8.724 13.322 4.857 1.00 95.88 233 TYR A N 1
ATOM 1808 C CA . TYR A 1 233 ? 8.584 14.340 5.903 1.00 95.88 233 TYR A CA 1
ATOM 1809 C C . TYR A 1 233 ? 7.125 14.709 6.165 1.00 95.88 233 TYR A C 1
ATOM 1811 O O . TYR A 1 233 ? 6.723 14.798 7.324 1.00 95.88 233 TYR A O 1
ATOM 1819 N N . VAL A 1 234 ? 6.307 14.843 5.118 1.00 95.44 234 VAL A N 1
ATOM 1820 C CA . VAL A 1 234 ? 4.860 15.064 5.249 1.00 95.44 234 VAL A CA 1
ATOM 1821 C C . VAL A 1 234 ? 4.205 13.896 5.982 1.00 95.44 234 VAL A C 1
ATOM 1823 O O . VAL A 1 234 ? 3.429 14.118 6.911 1.00 95.44 234 VAL A O 1
ATOM 1826 N N . SER A 1 235 ? 4.546 12.656 5.620 1.00 93.81 235 SER A N 1
ATOM 1827 C CA . SER A 1 235 ? 4.027 11.474 6.311 1.00 93.81 235 SER A CA 1
ATOM 1828 C C . SER A 1 235 ? 4.395 11.518 7.793 1.00 93.81 235 SER A C 1
ATOM 1830 O O . SER A 1 235 ? 3.506 11.451 8.634 1.00 93.81 235 SER A O 1
ATOM 1832 N N . LEU A 1 236 ? 5.670 11.722 8.134 1.00 94.94 236 LEU A N 1
ATOM 1833 C CA . LEU A 1 236 ? 6.128 11.810 9.524 1.00 94.94 236 LEU A CA 1
ATOM 1834 C C . LEU A 1 236 ? 5.449 12.952 10.292 1.00 94.94 236 LEU A C 1
ATOM 1836 O O . LEU A 1 236 ? 5.017 12.745 11.425 1.00 94.94 236 LEU A O 1
ATOM 1840 N N . ALA A 1 237 ? 5.285 14.123 9.676 1.00 94.62 237 ALA A N 1
ATOM 1841 C CA . ALA A 1 237 ? 4.599 15.259 10.284 1.00 94.62 237 ALA A CA 1
ATOM 1842 C C . ALA A 1 237 ? 3.131 14.939 10.608 1.00 94.62 237 ALA A C 1
ATOM 1844 O O . ALA A 1 237 ? 2.662 15.257 11.701 1.00 94.62 237 ALA A O 1
ATOM 1845 N N . LEU A 1 238 ? 2.415 14.251 9.711 1.00 92.50 238 LEU A N 1
ATOM 1846 C CA . LEU A 1 238 ? 1.040 13.805 9.963 1.00 92.50 238 LEU A CA 1
ATOM 1847 C C . LEU A 1 238 ? 0.970 12.789 11.110 1.00 92.50 238 LEU A C 1
ATOM 1849 O O . LEU A 1 238 ? 0.062 12.861 11.939 1.00 92.50 238 LEU A O 1
ATOM 1853 N N . IL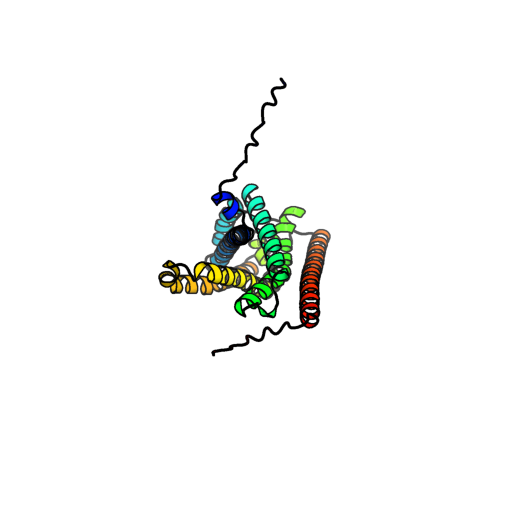E A 1 239 ? 1.938 11.872 11.195 1.00 93.19 239 ILE A N 1
ATOM 1854 C CA . ILE A 1 239 ? 2.032 10.916 12.305 1.00 93.19 239 ILE A CA 1
ATOM 1855 C C . ILE A 1 239 ? 2.237 11.663 13.622 1.00 93.19 239 ILE A C 1
ATOM 1857 O O . ILE A 1 239 ? 1.482 11.445 14.570 1.00 93.19 239 ILE A O 1
ATOM 1861 N N . VAL A 1 240 ? 3.211 12.574 13.669 1.00 95.06 240 VAL A N 1
ATOM 1862 C CA . VAL A 1 240 ? 3.488 13.403 14.848 1.00 95.06 240 VAL A CA 1
ATOM 1863 C C . VAL A 1 240 ? 2.249 14.207 15.239 1.00 95.06 240 VAL A C 1
ATOM 1865 O O . VAL A 1 240 ? 1.868 14.186 16.406 1.00 95.06 240 VAL A O 1
ATOM 1868 N N . ALA A 1 241 ? 1.553 14.829 14.286 1.00 93.81 241 ALA A N 1
ATOM 1869 C CA . ALA A 1 241 ? 0.324 15.572 14.555 1.00 93.81 241 ALA A CA 1
ATOM 1870 C C . ALA A 1 241 ? -0.763 14.688 15.193 1.00 93.81 241 ALA A C 1
ATOM 1872 O O . ALA A 1 241 ? -1.351 15.064 16.210 1.00 93.81 241 ALA A O 1
ATOM 1873 N N . VAL A 1 242 ? -1.000 13.484 14.659 1.00 91.50 242 VAL A N 1
ATOM 1874 C CA . VAL A 1 242 ? -1.959 12.530 15.243 1.00 91.50 242 VAL A CA 1
ATOM 1875 C C . VAL A 1 242 ? -1.540 12.121 16.658 1.00 91.50 242 VAL A C 1
ATOM 1877 O O . VAL A 1 242 ? -2.388 12.072 17.553 1.00 91.50 242 VAL A O 1
ATOM 1880 N N . LEU A 1 243 ? -0.251 11.860 16.890 1.00 91.94 243 LEU A N 1
ATOM 1881 C CA . LEU A 1 243 ? 0.270 11.502 18.211 1.00 91.94 243 LEU A CA 1
ATOM 1882 C C . LEU A 1 243 ? 0.135 12.651 19.218 1.00 91.94 243 LEU A C 1
ATOM 1884 O O . LEU A 1 243 ? -0.290 12.408 20.346 1.00 91.94 243 LEU A O 1
ATOM 1888 N N . LEU A 1 244 ? 0.409 13.894 18.814 1.00 93.94 244 LEU A N 1
ATOM 1889 C CA . LEU A 1 244 ? 0.234 15.083 19.653 1.00 93.94 244 LEU A CA 1
ATOM 1890 C C . LEU A 1 244 ? -1.237 15.296 20.028 1.00 93.94 244 LEU A C 1
ATOM 1892 O O . LEU A 1 244 ? -1.545 15.511 21.201 1.00 93.94 244 LEU A O 1
ATOM 1896 N N . ILE A 1 245 ? -2.161 15.141 19.072 1.00 92.94 245 ILE A N 1
ATOM 1897 C CA . ILE A 1 245 ? -3.606 15.173 19.351 1.00 92.94 245 ILE A CA 1
ATOM 1898 C C . ILE A 1 245 ? -3.968 14.090 20.378 1.00 92.94 245 ILE A C 1
ATOM 1900 O O . ILE A 1 245 ? -4.720 14.351 21.320 1.00 92.94 245 ILE A O 1
ATOM 1904 N N . LYS A 1 246 ? -3.416 12.877 20.243 1.00 89.44 246 LYS A N 1
ATOM 1905 C CA . LYS A 1 246 ? -3.647 11.781 21.196 1.00 89.44 246 LYS A CA 1
ATOM 1906 C C . LYS A 1 246 ? -3.070 12.035 22.578 1.00 89.44 246 LYS A C 1
ATOM 1908 O O . LYS A 1 246 ? -3.760 11.751 23.559 1.00 89.44 246 LYS A O 1
ATOM 1913 N N . ALA A 1 247 ? -1.874 12.600 22.661 1.00 89.75 247 ALA A N 1
ATOM 1914 C CA . ALA A 1 247 ? -1.267 13.000 23.921 1.00 89.75 247 ALA A CA 1
ATOM 1915 C C . ALA A 1 247 ? -2.119 14.072 24.621 1.00 89.75 247 ALA A C 1
ATOM 1917 O O . ALA A 1 247 ? -2.489 13.894 25.780 1.00 89.75 247 ALA A O 1
ATOM 1918 N N . GLY A 1 248 ? -2.538 15.116 23.897 1.00 91.25 248 GLY A N 1
ATOM 1919 C CA . GLY A 1 248 ? -3.406 16.170 24.431 1.00 91.25 248 GLY A CA 1
ATOM 1920 C C . GLY A 1 248 ? -4.754 15.641 24.935 1.00 91.25 248 GLY A C 1
ATOM 1921 O O . GLY A 1 248 ? -5.189 15.988 26.033 1.00 91.25 248 GLY A O 1
ATOM 1922 N N . GLN A 1 249 ? -5.392 14.736 24.183 1.00 90.00 249 GLN A N 1
ATOM 1923 C CA . GLN A 1 249 ? -6.632 14.074 24.610 1.00 90.00 249 GLN A CA 1
ATOM 1924 C C . GLN A 1 249 ? -6.447 13.233 25.881 1.00 90.00 249 GLN A C 1
ATOM 1926 O O . GLN A 1 249 ? -7.335 13.208 26.735 1.00 90.00 249 GLN A O 1
ATOM 1931 N N . TRP A 1 250 ? -5.321 12.527 26.005 1.00 87.31 250 TRP A N 1
ATOM 1932 C CA . TRP A 1 250 ? -5.011 11.708 27.175 1.00 87.31 250 TRP A CA 1
ATOM 1933 C C . TRP A 1 250 ? -4.746 12.564 28.418 1.00 87.31 250 TRP A C 1
ATOM 1935 O O . TRP A 1 250 ? -5.359 12.320 29.457 1.00 87.31 250 TRP A O 1
ATOM 1945 N N . ILE A 1 251 ? -3.933 13.616 28.282 1.00 88.38 251 ILE A N 1
ATOM 1946 C CA . ILE A 1 251 ? -3.652 14.590 29.345 1.00 88.38 251 ILE A CA 1
ATOM 1947 C C . ILE A 1 251 ? -4.958 15.243 29.823 1.00 88.38 251 ILE A C 1
ATOM 1949 O O . ILE A 1 251 ? -5.272 15.211 31.010 1.00 88.38 251 ILE A O 1
ATOM 1953 N N . SER A 1 252 ? -5.781 15.751 28.897 1.00 86.88 252 SER A N 1
ATOM 1954 C CA . SER A 1 252 ? -7.075 16.369 29.224 1.00 86.88 252 SER A CA 1
ATOM 1955 C C . SER A 1 252 ? -8.025 15.409 29.948 1.00 86.88 252 SER A C 1
ATOM 1957 O O . SER A 1 252 ? -8.754 15.820 30.850 1.00 86.88 252 SER A O 1
ATOM 1959 N N . ALA A 1 253 ? -8.017 14.121 29.593 1.00 83.56 253 ALA A N 1
ATOM 1960 C CA . ALA A 1 253 ? -8.829 13.120 30.276 1.00 83.56 253 ALA A CA 1
ATOM 1961 C C . ALA A 1 253 ? -8.378 12.870 31.727 1.00 83.56 253 ALA A C 1
ATOM 1963 O O . ALA A 1 253 ? -9.227 12.549 32.556 1.00 83.56 253 ALA A O 1
ATOM 1964 N N . GLY A 1 254 ? -7.088 13.042 32.036 1.00 78.81 254 GLY A N 1
ATOM 1965 C CA . GLY A 1 254 ? -6.548 12.936 33.396 1.00 78.81 254 GLY A CA 1
ATOM 1966 C C . GLY A 1 254 ? -6.992 14.067 34.330 1.00 78.81 254 GLY A C 1
ATOM 1967 O O . GLY A 1 254 ? -7.106 13.848 35.531 1.00 78.81 254 GLY A O 1
ATOM 1968 N N . PHE A 1 255 ? -7.312 15.241 33.780 1.00 76.00 255 PHE A N 1
ATOM 1969 C CA . PHE A 1 255 ? -7.759 16.411 34.546 1.00 76.00 255 PHE A CA 1
ATOM 1970 C C . PHE A 1 255 ? -9.277 16.487 34.769 1.00 76.00 255 PHE A C 1
ATOM 1972 O O . PHE A 1 255 ? -9.744 17.359 35.499 1.00 76.00 255 PHE A O 1
ATOM 1979 N N . LYS A 1 256 ? -10.080 15.606 34.155 1.00 73.50 256 LYS A N 1
ATOM 1980 C CA . LYS A 1 256 ? -11.536 15.614 34.366 1.00 73.50 256 LYS A CA 1
ATOM 1981 C C . LYS A 1 256 ? -11.884 14.958 35.711 1.00 73.50 256 LYS A C 1
ATOM 1983 O O . LYS A 1 256 ? -11.453 13.826 35.940 1.00 73.50 256 LYS A O 1
ATOM 1988 N N . PRO A 1 257 ? -12.682 15.610 36.581 1.00 65.62 257 PRO A N 1
ATOM 1989 C CA . PRO A 1 257 ? -13.051 15.045 37.875 1.00 65.62 257 PRO A CA 1
ATOM 1990 C C . PRO A 1 257 ? -13.783 13.710 37.695 1.00 65.62 257 PRO A C 1
ATOM 1992 O O . PRO A 1 257 ? -14.688 13.580 36.865 1.00 65.62 257 PRO A O 1
ATOM 1995 N N . LYS A 1 258 ? -13.374 12.696 38.466 1.00 68.81 258 LYS A N 1
ATOM 1996 C CA . LYS A 1 258 ? -14.042 11.391 38.489 1.00 68.81 258 LYS A CA 1
ATOM 1997 C C . LYS A 1 258 ? -15.338 11.524 39.284 1.00 68.81 258 LYS A C 1
ATOM 1999 O O . LYS A 1 258 ? -15.306 11.603 40.506 1.00 68.81 258 LYS A O 1
ATOM 2004 N N . VAL A 1 259 ? -16.474 11.542 38.592 1.00 69.38 259 VAL A N 1
ATOM 2005 C CA . VAL A 1 259 ? -17.786 11.455 39.243 1.00 69.38 259 VAL A CA 1
ATOM 2006 C C . VAL A 1 259 ? -17.979 10.013 39.716 1.00 69.38 259 VAL A C 1
ATOM 2008 O O . VAL A 1 259 ? -18.146 9.108 38.899 1.00 69.38 259 VAL A O 1
ATOM 2011 N N . SER A 1 260 ? -17.906 9.797 41.028 1.00 67.88 260 SER A N 1
ATOM 2012 C CA . SER A 1 260 ? -18.288 8.535 41.663 1.00 67.88 260 SER A CA 1
ATOM 2013 C C . SER A 1 260 ? -19.780 8.587 41.973 1.00 67.88 260 SER A C 1
ATOM 2015 O O . SER A 1 260 ? -20.208 9.420 42.766 1.00 67.88 260 SER A O 1
ATOM 2017 N N . ILE A 1 261 ? -20.572 7.721 41.339 1.00 72.44 261 ILE A N 1
ATOM 2018 C CA . ILE A 1 261 ? -21.986 7.540 41.683 1.00 72.44 261 ILE A CA 1
ATOM 2019 C C . ILE A 1 261 ? -22.052 6.388 42.683 1.00 72.44 261 ILE A C 1
ATOM 2021 O O . ILE A 1 261 ? -21.858 5.231 42.310 1.00 72.44 261 ILE A O 1
ATOM 2025 N N . THR A 1 262 ? -22.296 6.708 43.951 1.00 74.81 262 THR A N 1
ATOM 2026 C CA . THR A 1 262 ? -22.565 5.712 44.992 1.00 74.81 262 THR A CA 1
ATOM 2027 C C . THR A 1 262 ? -24.065 5.435 45.006 1.00 74.81 262 THR A C 1
ATOM 2029 O O . THR A 1 262 ? -24.858 6.351 45.218 1.00 74.81 262 THR A O 1
ATOM 2032 N N . TYR A 1 263 ? -24.471 4.190 44.756 1.00 74.94 263 TYR A N 1
ATOM 2033 C CA . TYR A 1 263 ? -25.868 3.782 44.906 1.00 74.94 263 TYR A CA 1
ATOM 2034 C C . TYR A 1 263 ? -26.135 3.485 46.383 1.00 74.94 263 TYR A C 1
ATOM 2036 O O . TYR A 1 263 ? -25.555 2.554 46.940 1.00 74.94 263 TYR A O 1
ATOM 2044 N N . ASN A 1 264 ? -27.008 4.268 47.017 1.00 70.94 264 ASN A N 1
ATOM 2045 C CA . ASN A 1 264 ? -27.545 3.917 48.327 1.00 70.94 264 ASN A CA 1
ATOM 2046 C C . ASN A 1 264 ? -28.588 2.813 48.135 1.00 70.94 264 ASN A C 1
ATOM 2048 O O . ASN A 1 264 ? -29.730 3.087 47.774 1.00 70.94 264 ASN A O 1
ATOM 2052 N N . ASN A 1 265 ? -28.196 1.565 48.381 1.00 64.06 265 ASN A N 1
ATOM 2053 C CA . ASN A 1 265 ? -29.147 0.471 48.541 1.00 64.06 265 ASN A CA 1
ATOM 2054 C C . ASN A 1 265 ? -29.740 0.536 49.954 1.00 64.06 265 ASN A C 1
ATOM 2056 O O . ASN A 1 265 ? -29.317 -0.191 50.849 1.00 64.06 265 ASN A O 1
ATOM 2060 N N . THR A 1 266 ? -30.717 1.415 50.167 1.00 63.19 266 THR A N 1
ATOM 2061 C CA . THR A 1 266 ? -31.652 1.274 51.289 1.00 63.19 266 THR A CA 1
ATOM 2062 C C . THR A 1 266 ? -32.664 0.197 50.923 1.00 63.19 266 THR A C 1
ATOM 2064 O O . THR A 1 266 ? -33.640 0.464 50.227 1.00 63.19 266 THR A O 1
ATOM 2067 N N . VAL A 1 267 ? -32.387 -1.031 51.357 1.00 63.62 267 VAL A N 1
ATOM 2068 C CA . VAL A 1 267 ? -33.397 -2.084 51.481 1.00 63.62 267 VAL A CA 1
ATOM 2069 C C . VAL A 1 267 ? -33.897 -2.002 52.920 1.00 63.62 267 VAL A C 1
ATOM 2071 O O . VAL A 1 267 ? -33.170 -2.368 53.841 1.00 63.62 267 VAL A O 1
ATOM 2074 N N . THR A 1 268 ? -35.075 -1.410 53.101 1.00 64.44 268 THR A N 1
ATOM 2075 C CA . THR A 1 268 ? -35.893 -1.545 54.316 1.00 64.44 268 THR A CA 1
ATOM 2076 C C . THR A 1 268 ? -36.744 -2.793 54.219 1.00 64.44 268 THR A C 1
ATOM 2078 O O . THR A 1 268 ? -37.299 -2.996 53.113 1.00 64.44 268 THR A O 1
#

Foldseek 3Di:
DDDDDDDDDPDPPPDPVVVVCPDLVNLLVVLLVLVLVLLLLLLVLLLCLVVPLVSSQVSVVVSCVQCVPPVNVVSNVSSVVSNLVSLLVVLLPDAPVPQDPLNVLLNVLSLCLLLLVVLVCLQQVVCCVPPVDPRGLLSVLVVCPPPPLVSVLVNLCSSLVSSLSSVCVVCVPPPCCVVCVVVSVVSSPVSSVSSSVSSHSNSVVSVVPDDDDDPDDPVSVVVSVVSSVVSNVVSVVVSVVSVVSNVVVVVVVVPDDDDDDDDPPPDD

Radius of gyration: 24.7 Å; chains: 1; bounding box: 83×60×74 Å

Sequence (268 aa):
MSDTVGVIPHSSKTPAGLKRAFSGRNLRLLSGLVLFAFVFTHLVNHSLGLVSLQAMEDFRAVRIAVTRSWAGTGILLLAAIVHAILGVEKIISRRLSAISPRGLLQIATGILIPVLLARHLIGMRISHELFGVNDNYDFALWAMWPAEAWRQAGLIALVWGHGTIGLYMWIRFKSWFGYLKAPLLVIAALVPVLAFAGFEVAGKQFHATRTFDSPLNAEQYTTIVRIMDIALYVSLALIVAVLLIKAGQWISAGFKPKVSITYNNTVT

pLDDT: mean 90.84, std 12.62, range [42.78, 98.81]